Protein AF-A0A5P6P8U8-F1 (afdb_monomer_lite)

pLDDT: mean 77.73, std 27.36, range [25.7, 98.94]

Secondary structure (DSSP, 8-state):
-PPPPPPPPPPPPPPPPPP-------PPPP---------------------------------------------------PPEEEEE---BT-HHHHHHTT-S-SSHHHHHHHHHHHHHHH--TTSEEEEES--BSS--HHHHHHHHHTS-SEEEEE--SS--HHHHTS--SEEESEEEEEETTEEEEEESS--SS-TTGGGT-EEEE-SSTT-S--BTTEEE-SHHHH-SS-B-HHHHHHHHTTSPPPPPTT-S--TTT-TT---

Sequence (267 aa):
MSAPGCAETPSGGPRDEPACEFRDRAGPRRRPSEGRQGPGLQARGPDLRARRRGHRHDRQPGRRRRRELDVVRAKRTIAVKHATWLFADPHFGHESIIRMCGRPFANVAEMNQTMADAWRKVVKPGDDIIVVGDFAHRMPVDQLRKLFDSLPGNKHIVLGNHDGEETRELPWASQRDIAFVSIDGTRCVLCHYALRTWPCIRKGALMLYGHSHGRLPGNSQSMDIGVDVFGWAPLRLNQIKAHLATLPPLVDPEAGDDFENNESVKP

Organism: NCBI:txid244734

InterPro domains:
  IPR004843 Calcineurin-like, phosphoesterase domain [PF00149] (85-192)
  IPR029052 Metallo-dependent phosphatase-like [G3DSA:3.60.21.10] (82-246)
  IPR029052 Metallo-dependent phosphatase-like [SSF56300] (86-217)

Radius of gyration: 32.53 Å; chains: 1; bounding box: 122×93×67 Å

Foldseek 3Di:
DDDDDDDDDDDDDDDDDDDDDPDDDDDDDDDDDDDDDDDDDDDDDDDDDDDDDYDDDDDDDDDDDDPPPPPVVPDPPPPPPAAEWEEEQLAQPPQCCCVVLVPPDPGNVRSLVVLQVLQQVPAAQRHAYEYQENPHAPDPLVVVQVSLVSGHHQYEYQYDPRCDPSNVPHPHPYYHQWDWDQHPNATEIGHQDWDPDDPCPVVLYAYEHAPCLQVDADALRYDYRHCSVVHSHIDGVVVVNVVSVVGHHDDNSPPPDDPVPPPVDDD

Structure (mmCIF, N/CA/C/O backbone):
data_AF-A0A5P6P8U8-F1
#
_entry.id   AF-A0A5P6P8U8-F1
#
loop_
_atom_site.group_PDB
_atom_site.id
_atom_site.type_symbol
_atom_site.label_atom_id
_atom_site.label_alt_id
_atom_site.label_comp_id
_atom_site.label_asym_id
_atom_site.label_entity_id
_atom_site.label_seq_id
_atom_site.pdbx_PDB_ins_code
_atom_site.Cartn_x
_atom_site.Cartn_y
_atom_site.Cartn_z
_atom_site.occupancy
_atom_site.B_iso_or_equiv
_atom_site.auth_seq_id
_atom_site.auth_comp_id
_atom_site.auth_asym_id
_atom_site.auth_atom_id
_atom_site.pdbx_PDB_model_num
ATOM 1 N N . MET A 1 1 ? 54.556 -32.968 27.958 1.00 43.66 1 MET A N 1
ATOM 2 C CA . MET A 1 1 ? 53.423 -32.822 27.018 1.00 43.66 1 MET A CA 1
ATOM 3 C C . MET A 1 1 ? 52.811 -31.461 27.280 1.00 43.66 1 MET A C 1
ATOM 5 O O . MET A 1 1 ? 52.555 -31.168 28.440 1.00 43.66 1 MET A O 1
ATOM 9 N N . SER A 1 2 ? 52.683 -30.617 26.259 1.00 41.22 2 SER A N 1
ATOM 10 C CA . SER A 1 2 ? 52.323 -29.202 26.430 1.00 41.22 2 SER A CA 1
ATOM 11 C C . SER A 1 2 ? 50.835 -28.979 26.174 1.00 41.22 2 SER A C 1
ATOM 13 O O . SER A 1 2 ? 50.302 -29.513 25.204 1.00 41.22 2 SER A O 1
ATOM 15 N N . ALA A 1 3 ? 50.181 -28.172 27.009 1.00 41.47 3 ALA A N 1
ATOM 16 C CA . ALA A 1 3 ? 48.845 -27.662 26.715 1.00 41.47 3 ALA A CA 1
ATOM 17 C C . ALA A 1 3 ? 48.938 -26.484 25.719 1.00 41.47 3 ALA A C 1
ATOM 19 O O . ALA A 1 3 ? 49.861 -25.673 25.845 1.00 41.47 3 ALA A O 1
ATOM 20 N N . PRO A 1 4 ? 48.022 -26.363 24.742 1.00 49.94 4 PRO A N 1
ATOM 21 C CA . PRO A 1 4 ? 47.932 -25.180 23.894 1.00 49.94 4 PRO A CA 1
ATOM 22 C C . PRO A 1 4 ? 47.303 -24.015 24.673 1.00 49.94 4 PRO A C 1
ATOM 24 O O . PRO A 1 4 ? 46.321 -24.201 25.391 1.00 49.94 4 PRO A O 1
ATOM 27 N N . GLY A 1 5 ? 47.862 -22.813 24.532 1.00 35.50 5 GLY A N 1
ATOM 28 C CA . GLY A 1 5 ? 47.288 -21.601 25.118 1.00 35.50 5 GLY A CA 1
ATOM 29 C C . GLY A 1 5 ? 46.101 -21.074 24.309 1.00 35.50 5 GLY A C 1
ATOM 30 O O . GLY A 1 5 ? 46.096 -21.161 23.080 1.00 35.50 5 GLY A O 1
ATOM 31 N N . CYS A 1 6 ? 45.117 -20.485 24.988 1.00 34.88 6 CYS A N 1
ATOM 32 C CA . CYS A 1 6 ? 44.093 -19.675 24.332 1.00 34.88 6 CYS A CA 1
ATOM 33 C C . CYS A 1 6 ? 44.720 -18.360 23.848 1.00 34.88 6 CYS A C 1
ATOM 35 O O . CYS A 1 6 ? 45.356 -17.661 24.634 1.00 34.88 6 CYS A O 1
ATOM 37 N N . ALA A 1 7 ? 44.533 -18.020 22.573 1.00 38.12 7 ALA A N 1
ATOM 38 C CA . ALA A 1 7 ? 44.936 -16.727 22.029 1.00 38.12 7 ALA A CA 1
ATOM 39 C C . ALA A 1 7 ? 43.787 -15.720 22.168 1.00 38.12 7 ALA A C 1
ATOM 41 O O . ALA A 1 7 ? 42.673 -15.981 21.713 1.00 38.12 7 ALA A O 1
ATOM 42 N N . GLU A 1 8 ? 44.061 -14.572 22.782 1.00 37.25 8 GLU A N 1
ATOM 43 C CA . GLU A 1 8 ? 43.113 -13.460 22.873 1.00 37.25 8 GLU A CA 1
ATOM 44 C C . GLU A 1 8 ? 42.995 -12.746 21.518 1.00 37.25 8 GLU A C 1
ATOM 46 O O . GLU A 1 8 ? 44.000 -12.458 20.864 1.00 37.25 8 GLU A O 1
ATOM 51 N N . THR A 1 9 ? 41.769 -12.429 21.095 1.00 40.91 9 THR A N 1
ATOM 52 C CA . THR A 1 9 ? 41.509 -11.560 19.938 1.00 40.91 9 THR A CA 1
ATOM 53 C C . THR A 1 9 ? 41.106 -10.161 20.421 1.00 40.91 9 THR A C 1
ATOM 55 O O . THR A 1 9 ? 40.291 -10.044 21.337 1.00 40.91 9 THR A O 1
ATOM 58 N N . PRO A 1 10 ? 41.675 -9.079 19.854 1.00 38.91 10 PRO A N 1
ATOM 59 C CA . PRO A 1 10 ? 41.505 -7.736 20.400 1.00 38.91 10 PRO A CA 1
ATOM 60 C C . PRO A 1 10 ? 40.102 -7.165 20.164 1.00 38.91 10 PRO A C 1
ATOM 62 O O . PRO A 1 10 ? 39.445 -7.443 19.159 1.00 38.91 10 PRO A O 1
ATOM 65 N N . SER A 1 11 ? 39.672 -6.301 21.082 1.00 38.34 11 SER A N 1
ATOM 66 C CA . SER A 1 11 ? 38.394 -5.596 21.033 1.00 38.34 11 SER A CA 1
ATOM 67 C C . SER A 1 11 ? 38.329 -4.591 19.877 1.00 38.34 11 SER A C 1
ATOM 69 O O . SER A 1 11 ? 39.041 -3.588 19.844 1.00 38.34 11 SER A O 1
ATOM 71 N N . GLY A 1 12 ? 37.412 -4.826 18.936 1.00 32.62 12 GLY A N 1
ATOM 72 C CA . GLY A 1 12 ? 37.009 -3.816 17.961 1.00 32.62 12 GLY A CA 1
ATOM 73 C C . GLY A 1 12 ? 36.101 -2.775 18.616 1.00 32.62 12 GLY A C 1
ATOM 74 O O . GLY A 1 12 ? 35.011 -3.116 19.069 1.00 32.62 12 GLY A O 1
ATOM 75 N N . GLY A 1 13 ? 36.543 -1.516 18.666 1.00 36.72 13 GLY A N 1
ATOM 76 C CA . GLY A 1 13 ? 35.699 -0.399 19.101 1.00 36.72 13 GLY A CA 1
ATOM 77 C C . GLY A 1 13 ? 34.526 -0.135 18.141 1.00 36.72 13 GLY A C 1
ATOM 78 O O . GLY A 1 13 ? 34.572 -0.571 16.983 1.00 36.72 13 GLY A O 1
ATOM 79 N N . PRO A 1 14 ? 33.476 0.577 18.594 1.00 37.31 14 PRO A N 1
ATOM 80 C CA . PRO A 1 14 ? 32.372 0.976 17.726 1.00 37.31 14 PRO A CA 1
ATOM 81 C C . PRO A 1 14 ? 32.879 1.867 16.585 1.00 37.31 14 PRO A C 1
ATOM 83 O O . PRO A 1 14 ? 33.836 2.623 16.748 1.00 37.31 14 PRO A O 1
ATOM 86 N N . ARG A 1 15 ? 32.230 1.771 15.422 1.00 38.03 15 ARG A N 1
ATOM 87 C CA . ARG A 1 15 ? 32.454 2.676 14.290 1.00 38.03 15 ARG A CA 1
ATOM 88 C C . ARG A 1 15 ? 31.353 3.723 14.291 1.00 38.03 15 ARG A C 1
ATOM 90 O O . ARG A 1 15 ? 30.185 3.354 14.372 1.00 38.03 15 ARG A O 1
ATOM 97 N N . ASP A 1 16 ? 31.725 4.990 14.174 1.00 35.50 16 ASP A N 1
ATOM 98 C CA . ASP A 1 16 ? 30.764 6.085 14.079 1.00 35.50 16 ASP A CA 1
ATOM 99 C C . ASP A 1 16 ? 30.000 6.019 12.747 1.00 35.50 16 ASP A C 1
ATOM 101 O O . ASP A 1 16 ? 30.591 6.145 11.671 1.00 35.50 16 ASP A O 1
ATOM 105 N N . GLU A 1 17 ? 28.678 5.847 12.810 1.00 37.31 17 GLU A N 1
ATOM 106 C CA . GLU A 1 17 ? 27.793 6.128 11.677 1.00 37.31 17 GLU A CA 1
ATOM 107 C C . GLU A 1 17 ? 27.352 7.603 11.719 1.00 37.31 17 GLU A C 1
ATOM 109 O O . GLU A 1 17 ? 27.004 8.112 12.789 1.00 37.31 17 GLU A O 1
ATOM 114 N N . PRO A 1 18 ? 27.345 8.324 10.581 1.00 36.06 18 PRO A N 1
ATOM 115 C CA . PRO A 1 18 ? 26.919 9.718 10.549 1.00 36.06 18 PRO A CA 1
ATOM 116 C C . PRO A 1 18 ? 25.405 9.830 10.781 1.00 36.06 18 PRO A C 1
ATOM 118 O O . PRO A 1 18 ? 24.601 9.307 10.009 1.00 36.06 18 PRO A O 1
ATOM 121 N N . ALA A 1 19 ? 25.015 10.543 11.838 1.00 32.16 19 ALA A N 1
ATOM 122 C CA . ALA A 1 19 ? 23.615 10.723 12.211 1.00 32.16 19 ALA A CA 1
ATOM 123 C C . ALA A 1 19 ? 22.795 11.441 11.119 1.00 32.16 19 ALA A C 1
ATOM 125 O O . ALA A 1 19 ? 23.235 12.423 10.519 1.00 32.16 19 ALA A O 1
ATOM 126 N N . CYS A 1 20 ? 21.562 10.979 10.903 1.00 27.09 20 CYS A N 1
ATOM 127 C CA . CYS A 1 20 ? 20.633 11.580 9.948 1.00 27.09 20 CYS A CA 1
ATOM 128 C C . CYS A 1 20 ? 20.028 12.879 10.519 1.00 27.09 20 CYS A C 1
ATOM 130 O O . CYS A 1 20 ? 19.086 12.840 11.313 1.00 27.09 20 CYS A O 1
ATOM 132 N N . GLU A 1 21 ? 20.568 14.040 10.133 1.00 28.22 21 GLU A N 1
ATOM 133 C CA . GLU A 1 21 ? 20.031 15.345 10.544 1.00 28.22 21 GLU A CA 1
ATOM 134 C C . GLU A 1 21 ? 18.651 15.630 9.918 1.00 28.22 21 GLU A C 1
ATOM 136 O O . GLU A 1 21 ? 18.541 16.138 8.798 1.00 28.22 21 GLU A O 1
ATOM 141 N N . PHE A 1 22 ? 17.580 15.406 10.683 1.00 25.70 22 PHE A N 1
ATOM 142 C CA . PHE A 1 22 ? 16.257 15.953 10.371 1.00 25.70 22 PHE A CA 1
ATOM 143 C C . PHE A 1 22 ? 16.271 17.488 10.498 1.00 25.70 22 PHE A C 1
ATOM 145 O O . PHE A 1 22 ? 16.204 18.044 11.594 1.00 25.70 22 PHE A O 1
ATOM 152 N N . ARG A 1 23 ? 16.367 18.193 9.364 1.00 33.81 23 ARG A N 1
ATOM 153 C CA . ARG A 1 23 ? 16.359 19.666 9.310 1.00 33.81 23 ARG A CA 1
ATOM 154 C C . ARG A 1 23 ? 14.963 20.222 9.040 1.00 33.81 23 ARG A C 1
ATOM 156 O O . ARG A 1 23 ? 14.589 20.444 7.888 1.00 33.81 23 ARG A O 1
ATOM 163 N N . ASP A 1 24 ? 14.234 20.532 10.108 1.00 30.52 24 ASP A N 1
ATOM 164 C CA . ASP A 1 24 ? 12.972 21.272 10.032 1.00 30.52 24 ASP A CA 1
ATOM 165 C C . ASP A 1 24 ? 13.143 22.628 9.321 1.00 30.52 24 ASP A C 1
ATOM 167 O O . ASP A 1 24 ? 13.854 23.524 9.784 1.00 30.52 24 ASP A O 1
ATOM 171 N N . ARG A 1 25 ? 12.434 22.815 8.201 1.00 38.00 25 ARG A N 1
ATOM 172 C CA . ARG A 1 25 ? 12.289 24.112 7.518 1.00 38.00 25 ARG A CA 1
ATOM 173 C C . ARG A 1 25 ? 10.831 24.556 7.516 1.00 38.00 25 ARG A C 1
ATOM 175 O O . ARG A 1 25 ? 10.079 24.297 6.579 1.00 38.00 25 ARG A O 1
ATOM 182 N N . ALA A 1 26 ? 10.444 25.279 8.563 1.00 33.69 26 ALA A N 1
ATOM 183 C CA . ALA A 1 26 ? 9.118 25.876 8.673 1.00 33.69 26 ALA A CA 1
ATOM 184 C C . ALA A 1 26 ? 8.880 26.953 7.591 1.00 33.69 26 ALA A C 1
ATOM 186 O O . ALA A 1 26 ? 9.521 28.005 7.586 1.00 33.69 26 ALA A O 1
ATOM 187 N N . GLY A 1 27 ? 7.922 26.708 6.692 1.00 33.62 27 GLY A N 1
ATOM 188 C CA . GLY A 1 27 ? 7.461 27.692 5.707 1.00 33.62 27 GLY A CA 1
ATOM 189 C C . GLY A 1 27 ? 6.655 28.848 6.335 1.00 33.62 27 GLY A C 1
ATOM 190 O O . GLY A 1 27 ? 6.025 28.673 7.384 1.00 33.62 27 GLY A O 1
ATOM 191 N N . PRO A 1 28 ? 6.638 30.046 5.716 1.00 37.44 28 PRO A N 1
ATOM 192 C CA . PRO A 1 28 ? 6.057 31.244 6.323 1.00 37.44 28 PRO A CA 1
ATOM 193 C C . PRO A 1 28 ? 4.520 31.229 6.363 1.00 37.44 28 PRO A C 1
ATOM 195 O O . PRO A 1 28 ? 3.840 30.994 5.362 1.00 37.44 28 PRO A O 1
ATOM 198 N N . ARG A 1 29 ? 3.956 31.569 7.528 1.00 34.97 29 ARG A N 1
ATOM 199 C CA . ARG A 1 29 ? 2.504 31.701 7.746 1.00 34.97 29 ARG A CA 1
ATOM 200 C C . ARG A 1 29 ? 1.967 32.980 7.088 1.00 34.97 29 ARG A C 1
ATOM 202 O O . ARG A 1 29 ? 2.449 34.068 7.392 1.00 34.97 29 ARG A O 1
ATOM 209 N N . ARG A 1 30 ? 0.907 32.884 6.275 1.00 35.47 30 ARG A N 1
ATOM 210 C CA . ARG A 1 30 ? 0.126 34.060 5.836 1.00 35.47 30 ARG A CA 1
ATOM 211 C C . ARG A 1 30 ? -0.919 34.441 6.896 1.00 35.47 30 ARG A C 1
ATOM 213 O O . ARG A 1 30 ? -1.572 33.561 7.451 1.00 35.47 30 ARG A O 1
ATOM 220 N N . ARG A 1 31 ? -1.110 35.744 7.141 1.00 36.31 31 ARG A N 1
ATOM 221 C CA . ARG A 1 31 ? -2.246 36.314 7.897 1.00 36.31 31 ARG A CA 1
ATOM 222 C C . ARG A 1 31 ? -3.142 37.147 6.960 1.00 36.31 31 ARG A C 1
ATOM 224 O O . ARG A 1 31 ? -2.593 37.798 6.073 1.00 36.31 31 ARG A O 1
ATOM 231 N N . PRO A 1 32 ? -4.472 37.177 7.160 1.00 44.22 32 PRO A N 1
ATOM 232 C CA . PRO A 1 32 ? -5.384 38.119 6.504 1.00 44.22 32 PRO A CA 1
ATOM 233 C C . PRO A 1 32 ? -5.835 39.260 7.443 1.00 44.22 32 PRO A C 1
ATOM 235 O O . PRO A 1 32 ? -5.970 39.007 8.637 1.00 44.22 32 PRO A O 1
ATOM 238 N N . SER A 1 33 ? -6.143 40.453 6.901 1.00 34.56 33 SER A N 1
ATOM 239 C CA . SER A 1 33 ? -7.274 41.325 7.324 1.00 34.56 33 SER A CA 1
ATOM 240 C C . SER A 1 33 ? -7.274 42.719 6.652 1.00 34.56 33 SER A C 1
ATOM 242 O O . SER A 1 33 ? -6.322 43.465 6.833 1.00 34.56 33 SER A O 1
ATOM 244 N N . GLU A 1 34 ? -8.390 43.055 5.985 1.00 34.00 34 GLU A N 1
ATOM 245 C CA . GLU A 1 34 ? -9.125 44.352 5.990 1.00 34.00 34 GLU A CA 1
ATOM 246 C C . GLU A 1 34 ? -8.457 45.711 5.623 1.00 34.00 34 GLU A C 1
ATOM 248 O O . GLU A 1 34 ? -7.312 45.994 5.950 1.00 34.00 34 GLU A O 1
ATOM 253 N N . GLY A 1 35 ? -9.233 46.624 4.999 1.00 31.56 35 GLY A N 1
ATOM 254 C CA . GLY A 1 35 ? -8.786 48.006 4.707 1.00 31.56 35 GLY A CA 1
ATOM 255 C C . GLY A 1 35 ? -9.706 48.870 3.813 1.00 31.56 35 GLY A C 1
ATOM 256 O O . GLY A 1 35 ? -9.431 49.050 2.636 1.00 31.56 35 GLY A O 1
ATOM 257 N N . ARG A 1 36 ? -10.789 49.420 4.385 1.00 34.72 36 ARG A N 1
ATOM 258 C CA . ARG A 1 36 ? -11.796 50.367 3.816 1.00 34.72 36 ARG A CA 1
ATOM 259 C C . ARG A 1 36 ? -11.363 51.334 2.679 1.00 34.72 36 ARG A C 1
ATOM 261 O O . ARG A 1 36 ? -10.363 52.032 2.840 1.00 34.72 36 ARG A O 1
ATOM 268 N N . GLN A 1 37 ? -12.289 51.618 1.740 1.00 33.69 37 GLN A N 1
ATOM 269 C CA . GLN A 1 37 ? -12.931 52.955 1.572 1.00 33.69 37 GLN A CA 1
ATOM 270 C C . GLN A 1 37 ? -14.061 53.008 0.510 1.00 33.69 37 GLN A C 1
ATOM 272 O O . GLN A 1 37 ? -14.182 52.127 -0.333 1.00 33.69 37 GLN A O 1
ATOM 277 N N . GLY A 1 38 ? -14.891 54.058 0.585 1.00 29.48 38 GLY A N 1
ATOM 278 C CA . GLY A 1 38 ? -15.866 54.529 -0.424 1.00 29.48 38 GLY A CA 1
ATOM 279 C C . GLY A 1 38 ? -15.795 56.073 -0.499 1.00 29.48 38 GLY A C 1
ATOM 280 O O . GLY A 1 38 ? -14.783 56.597 -0.029 1.00 29.48 38 GLY A O 1
ATOM 281 N N . PRO A 1 39 ? -16.815 56.837 -0.968 1.00 49.88 39 PRO A N 1
ATOM 282 C CA . PRO A 1 39 ? -18.176 56.450 -1.376 1.00 49.88 39 PRO A CA 1
ATOM 283 C C . PRO A 1 39 ? -18.599 56.982 -2.778 1.00 49.88 39 PRO A C 1
ATOM 285 O O . PRO A 1 39 ? -17.818 57.611 -3.484 1.00 49.88 39 PRO A O 1
ATOM 288 N N . GLY A 1 40 ? -19.873 56.795 -3.154 1.00 33.22 40 GLY A N 1
ATOM 289 C CA . GLY A 1 40 ? -20.528 57.443 -4.305 1.00 33.22 40 GLY A CA 1
ATOM 290 C C . GLY A 1 40 ? -22.008 57.741 -4.008 1.00 33.22 40 GLY A C 1
ATOM 291 O O . GLY A 1 40 ? -22.629 57.012 -3.239 1.00 33.22 40 GLY A O 1
ATOM 292 N N . LEU A 1 41 ? -22.557 58.837 -4.548 1.00 34.22 41 LEU A N 1
ATOM 293 C CA . LEU A 1 41 ? -23.880 59.377 -4.178 1.00 34.22 41 LEU A CA 1
ATOM 294 C C . LEU A 1 41 ? -25.010 59.030 -5.176 1.00 34.22 41 LEU A C 1
ATOM 296 O O . LEU A 1 41 ? -24.748 58.687 -6.323 1.00 34.22 41 LEU A O 1
ATOM 300 N N . GLN A 1 42 ? -26.241 59.351 -4.738 1.00 36.94 42 GLN A N 1
ATOM 301 C CA . GLN A 1 42 ? -27.478 59.636 -5.499 1.00 36.94 42 GLN A CA 1
ATOM 302 C C . GLN A 1 42 ? -28.480 58.476 -5.712 1.00 36.94 42 GLN A C 1
ATOM 304 O O . GLN A 1 42 ? -28.071 57.346 -5.931 1.00 36.94 42 GLN A O 1
ATOM 309 N N . ALA A 1 43 ? -29.810 58.693 -5.730 1.00 34.84 43 ALA A N 1
ATOM 310 C CA . ALA A 1 43 ? -30.657 59.729 -5.093 1.00 34.84 43 ALA A CA 1
ATOM 311 C C . ALA A 1 43 ? -32.170 59.373 -5.224 1.00 34.84 43 ALA A C 1
ATOM 313 O O . ALA A 1 43 ? -32.534 58.630 -6.125 1.00 34.84 43 ALA A O 1
ATOM 314 N N . ARG A 1 44 ? -33.031 60.052 -4.433 1.00 37.56 44 ARG A N 1
ATOM 315 C CA . ARG A 1 44 ? -34.503 60.262 -4.606 1.00 37.56 44 ARG A CA 1
ATOM 316 C C . ARG A 1 44 ? -35.471 59.058 -4.500 1.00 37.56 44 ARG A C 1
ATOM 318 O O . ARG A 1 44 ? -35.267 58.024 -5.113 1.00 37.56 44 ARG A O 1
ATOM 325 N N . GLY A 1 45 ? -36.643 59.323 -3.899 1.00 32.09 45 GLY A N 1
ATOM 326 C CA . GLY A 1 45 ? -37.931 58.759 -4.357 1.00 32.09 45 GLY A CA 1
ATOM 327 C C . GLY A 1 45 ? -38.771 57.976 -3.325 1.00 32.09 45 GLY A C 1
ATOM 328 O O . GLY A 1 45 ? -38.372 56.873 -2.965 1.00 32.09 45 GLY A O 1
ATOM 329 N N . PRO A 1 46 ? -39.936 58.493 -2.874 1.00 51.66 46 PRO A N 1
ATOM 330 C CA . PRO A 1 46 ? -40.963 57.744 -2.122 1.00 51.66 46 PRO A CA 1
ATOM 331 C C . PRO A 1 46 ? -41.928 57.006 -3.098 1.00 51.66 46 PRO A C 1
ATOM 333 O O . PRO A 1 46 ? -41.836 57.207 -4.305 1.00 51.66 46 PRO A O 1
ATOM 336 N N . ASP A 1 47 ? -42.863 56.129 -2.703 1.00 39.16 47 ASP A N 1
ATOM 337 C CA . ASP A 1 47 ? -43.924 56.379 -1.711 1.00 39.16 47 ASP A CA 1
ATOM 338 C C . ASP A 1 47 ? -44.639 55.097 -1.188 1.00 39.16 47 ASP A C 1
ATOM 340 O O . ASP A 1 47 ? -44.125 53.981 -1.257 1.00 39.16 47 ASP A O 1
ATOM 344 N N . LEU A 1 48 ? -45.802 55.284 -0.560 1.00 35.66 48 LEU A N 1
ATOM 345 C CA . LEU A 1 48 ? -46.417 54.452 0.468 1.00 35.66 48 LEU A CA 1
ATOM 346 C C . LEU A 1 48 ? -47.667 53.667 0.020 1.00 35.66 48 LEU A C 1
ATOM 348 O O . LEU A 1 48 ? -48.530 54.198 -0.669 1.00 35.66 48 LEU A O 1
ATOM 352 N N . ARG A 1 49 ? -47.882 52.515 0.690 1.00 35.97 49 ARG A N 1
ATOM 353 C CA . ARG A 1 49 ? -49.199 51.880 0.989 1.00 35.97 49 ARG A CA 1
ATOM 354 C C . ARG A 1 49 ? -49.996 51.329 -0.221 1.00 35.97 49 ARG A C 1
ATOM 356 O O . ARG A 1 49 ? -49.704 51.623 -1.363 1.00 35.97 49 ARG A O 1
ATOM 3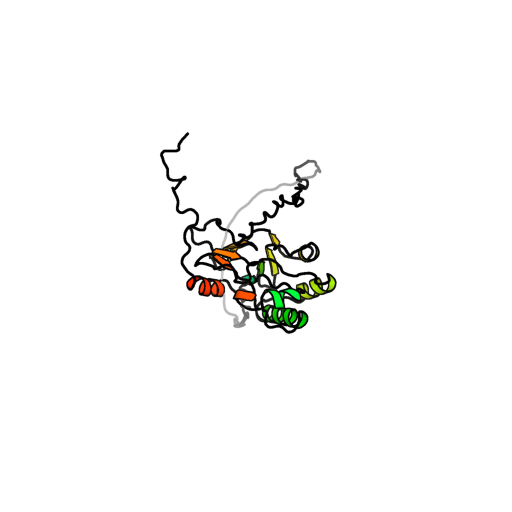63 N N . ALA A 1 50 ? -51.070 50.544 -0.050 1.00 37.25 50 ALA A N 1
ATOM 364 C CA . ALA A 1 50 ? -51.377 49.439 0.885 1.00 37.25 50 ALA A CA 1
ATOM 365 C C . ALA A 1 50 ? -52.718 48.770 0.463 1.00 37.25 50 ALA A C 1
ATOM 367 O O . ALA A 1 50 ? -53.469 49.367 -0.298 1.00 37.25 50 ALA A O 1
ATOM 368 N N . ARG A 1 51 ? -53.094 47.644 1.112 1.00 40.00 51 ARG A N 1
ATOM 369 C CA . ARG A 1 51 ? -54.474 47.062 1.170 1.00 40.00 51 ARG A CA 1
ATOM 370 C C . ARG A 1 51 ? -55.004 46.447 -0.150 1.00 40.00 51 ARG A C 1
ATOM 372 O O . ARG A 1 51 ? -54.444 46.675 -1.205 1.00 40.00 51 ARG A O 1
ATOM 379 N N . ARG A 1 52 ? -56.104 45.669 -0.163 1.00 39.16 52 ARG A N 1
ATOM 380 C CA . ARG A 1 52 ? -56.469 44.456 0.631 1.00 39.16 52 ARG A CA 1
ATOM 381 C C . ARG A 1 52 ? -57.676 43.745 -0.041 1.00 39.16 52 ARG A C 1
ATOM 383 O O . ARG A 1 52 ? -58.688 44.391 -0.244 1.00 39.16 52 ARG A O 1
ATOM 390 N N . ARG A 1 53 ? -57.607 42.409 -0.183 1.00 38.88 53 ARG A N 1
ATOM 391 C CA . ARG A 1 53 ? -58.719 41.411 -0.199 1.00 38.88 53 ARG A CA 1
ATOM 392 C C . ARG A 1 53 ? -59.915 41.542 -1.187 1.00 38.88 53 ARG A C 1
ATOM 394 O O . ARG A 1 53 ? -60.820 42.328 -0.950 1.00 38.88 53 ARG A O 1
ATOM 401 N N . GLY A 1 54 ? -60.075 40.502 -2.023 1.00 32.12 54 GLY A N 1
ATOM 402 C CA . GLY A 1 54 ? -61.366 39.810 -2.259 1.00 32.12 54 GLY A CA 1
ATOM 403 C C . GLY A 1 54 ? -62.216 40.218 -3.482 1.00 32.12 54 GLY A C 1
ATOM 404 O O . GLY A 1 54 ? -61.977 41.268 -4.054 1.00 32.12 54 GLY A O 1
ATOM 405 N N . HIS A 1 55 ? -63.231 39.442 -3.915 1.00 33.62 55 HIS A N 1
ATOM 406 C CA . HIS A 1 55 ? -63.555 38.015 -3.664 1.00 33.62 55 HIS A CA 1
ATOM 407 C C . HIS A 1 55 ? -64.699 37.528 -4.608 1.00 33.62 55 HIS A C 1
ATOM 409 O O . HIS A 1 55 ? -65.710 38.217 -4.690 1.00 33.62 55 HIS A O 1
ATOM 415 N N . ARG A 1 56 ? -64.605 36.307 -5.189 1.00 39.12 56 ARG A N 1
ATOM 416 C CA . ARG A 1 56 ? -65.642 35.614 -6.027 1.00 39.12 56 ARG A CA 1
ATOM 417 C C . ARG A 1 56 ? -65.939 36.320 -7.377 1.00 39.12 56 ARG A C 1
ATOM 419 O O . ARG A 1 56 ? -65.479 37.436 -7.559 1.00 39.12 56 ARG A O 1
ATOM 426 N N . HIS A 1 57 ? -66.604 35.771 -8.405 1.00 35.34 57 HIS A N 1
ATOM 427 C CA . HIS A 1 57 ? -67.299 34.496 -8.749 1.00 35.34 57 HIS A CA 1
ATOM 428 C C . HIS A 1 57 ? -67.071 34.295 -10.300 1.00 35.34 57 HIS A C 1
ATOM 430 O O . HIS A 1 57 ? -66.439 35.162 -10.894 1.00 35.34 57 HIS A O 1
ATOM 436 N N . ASP A 1 58 ? -67.466 33.279 -11.091 1.00 37.12 58 ASP A N 1
ATOM 437 C CA . ASP A 1 58 ? -68.283 32.054 -10.973 1.00 37.12 58 ASP A CA 1
ATOM 438 C C . ASP A 1 58 ? -67.953 31.047 -12.137 1.00 37.12 58 ASP A C 1
ATOM 440 O O . ASP A 1 58 ? -67.283 31.431 -13.090 1.00 37.12 58 ASP A O 1
ATOM 444 N N . ARG A 1 59 ? -68.508 29.815 -12.107 1.00 37.25 59 ARG A N 1
ATOM 445 C CA . ARG A 1 59 ? -68.706 28.814 -13.215 1.00 37.25 59 ARG A CA 1
ATOM 446 C C . ARG A 1 59 ? -67.510 28.116 -13.910 1.00 37.25 59 ARG A C 1
ATOM 448 O O . ARG A 1 59 ? -66.603 28.726 -14.460 1.00 37.25 59 ARG A O 1
ATOM 455 N N . GLN A 1 60 ? -67.638 26.787 -14.044 1.00 37.81 60 GLN A N 1
ATOM 456 C CA . GLN A 1 60 ? -67.109 25.977 -15.164 1.00 37.81 60 GLN A CA 1
ATOM 457 C C . GLN A 1 60 ? -68.303 25.480 -16.020 1.00 37.81 60 GLN A C 1
ATOM 459 O O . GLN A 1 60 ? -69.432 25.530 -15.526 1.00 37.81 60 GLN A O 1
ATOM 464 N N . PRO A 1 61 ? -68.101 24.984 -17.264 1.00 44.91 61 PRO A N 1
ATOM 465 C CA . PRO A 1 61 ? -67.793 23.553 -17.419 1.00 44.91 61 PRO A CA 1
ATOM 466 C C . PRO A 1 61 ? -66.831 23.170 -18.573 1.00 44.91 61 PRO A C 1
ATOM 468 O O . PRO A 1 61 ? -66.892 23.690 -19.680 1.00 44.91 61 PRO A O 1
ATOM 471 N N . GLY A 1 62 ? -66.023 22.132 -18.324 1.00 37.75 62 GLY A N 1
ATOM 472 C CA . GLY A 1 62 ? -65.722 21.057 -19.285 1.00 37.75 62 GLY A CA 1
ATOM 473 C C . GLY A 1 62 ? -64.987 21.359 -20.604 1.00 37.75 62 GLY A C 1
ATOM 474 O O . GLY A 1 62 ? -65.614 21.518 -21.648 1.00 37.75 62 GLY A O 1
ATOM 475 N N . ARG A 1 63 ? -63.659 21.149 -20.628 1.00 42.47 63 ARG A N 1
ATOM 476 C CA . ARG A 1 63 ? -62.960 20.619 -21.820 1.00 42.47 63 ARG A CA 1
ATOM 477 C C . ARG A 1 63 ? -61.931 19.542 -21.453 1.00 42.47 63 ARG A C 1
ATOM 479 O O . ARG A 1 63 ? -61.302 19.580 -20.401 1.00 42.47 63 ARG A O 1
ATOM 486 N N . ARG A 1 64 ? -61.836 18.540 -22.333 1.00 43.31 64 ARG A N 1
ATOM 487 C CA . ARG A 1 64 ? -61.154 17.243 -22.162 1.00 43.31 64 ARG A CA 1
ATOM 488 C C . ARG A 1 64 ? -59.693 17.385 -21.699 1.00 43.31 64 ARG A C 1
ATOM 490 O O . ARG A 1 64 ? -58.861 17.856 -22.469 1.00 43.31 64 ARG A O 1
ATOM 497 N N . ARG A 1 65 ? -59.347 16.867 -20.513 1.00 39.66 65 ARG A N 1
ATOM 498 C CA . ARG A 1 65 ? -57.942 16.570 -20.173 1.00 39.66 65 ARG A CA 1
ATOM 499 C C . ARG A 1 65 ? -57.501 15.314 -20.928 1.00 39.66 65 ARG A C 1
ATOM 501 O O . ARG A 1 65 ? -57.987 14.225 -20.626 1.00 39.66 65 ARG A O 1
ATOM 508 N N . ARG A 1 66 ? -56.561 15.443 -21.870 1.00 45.28 66 ARG A N 1
ATOM 509 C CA . ARG A 1 66 ? -55.722 14.299 -22.263 1.00 45.28 66 ARG A CA 1
ATOM 510 C C . ARG A 1 66 ? -54.877 13.900 -21.048 1.00 45.28 66 ARG A C 1
ATOM 512 O O . ARG A 1 66 ? -54.365 14.773 -20.353 1.00 45.28 66 ARG A O 1
ATOM 519 N N . ARG A 1 67 ? -54.737 12.597 -20.788 1.00 41.56 67 ARG A N 1
ATOM 520 C CA . ARG A 1 67 ? -53.667 12.087 -19.920 1.00 41.56 67 ARG A CA 1
ATOM 521 C C . ARG A 1 67 ? -52.414 11.950 -20.775 1.00 41.56 67 ARG A C 1
ATOM 523 O O . ARG A 1 67 ? -52.219 10.921 -21.413 1.00 41.56 67 ARG A O 1
ATOM 530 N N . GLU A 1 68 ? -51.612 13.003 -20.811 1.00 40.62 68 GLU A N 1
ATOM 531 C CA . GLU A 1 68 ? -50.222 12.903 -21.246 1.00 40.62 68 GLU A CA 1
ATOM 532 C C . GLU A 1 68 ? -49.479 12.133 -20.144 1.00 40.62 68 GLU A C 1
ATOM 534 O O . GLU A 1 68 ? -49.471 12.550 -18.984 1.00 40.62 68 GLU A O 1
ATOM 539 N N . LEU A 1 69 ? -48.985 10.936 -20.461 1.00 40.75 69 LEU A N 1
ATOM 540 C CA . LEU A 1 69 ? -48.242 10.112 -19.511 1.00 40.75 69 LEU A CA 1
ATOM 541 C C . LEU A 1 69 ? -46.763 10.467 -19.623 1.00 40.75 69 LEU A C 1
ATOM 543 O O . LEU A 1 69 ? -46.009 9.782 -20.311 1.00 40.75 69 LEU A O 1
ATOM 547 N N . ASP A 1 70 ? -46.363 11.528 -18.924 1.00 39.81 70 ASP A N 1
ATOM 548 C CA . ASP A 1 70 ? -44.957 11.868 -18.713 1.00 39.81 70 ASP A CA 1
ATOM 549 C C . ASP A 1 70 ? -44.273 10.767 -17.892 1.00 39.81 70 ASP A C 1
ATOM 551 O O . ASP A 1 70 ? -44.149 10.832 -16.666 1.00 39.81 70 ASP A O 1
ATOM 555 N N . VAL A 1 71 ? -43.809 9.723 -18.583 1.00 42.78 71 VAL A N 1
ATOM 556 C CA . VAL A 1 71 ? -42.932 8.691 -18.024 1.00 42.78 71 VAL A CA 1
ATOM 557 C C . VAL A 1 71 ? -41.541 9.302 -17.864 1.00 42.78 71 VAL A C 1
ATOM 559 O O . VAL A 1 71 ? -40.603 9.001 -18.605 1.00 42.78 71 VAL A O 1
ATOM 562 N N . VAL A 1 72 ? -41.409 10.192 -16.875 1.00 44.78 72 VAL A N 1
ATOM 563 C CA . VAL A 1 72 ? -40.131 10.754 -16.439 1.00 44.78 72 VAL A CA 1
ATOM 564 C C . VAL A 1 72 ? -39.276 9.594 -15.944 1.00 44.78 72 VAL A C 1
ATOM 566 O O . VAL A 1 72 ? -39.404 9.130 -14.810 1.00 44.78 72 VAL A O 1
ATOM 569 N N . ARG A 1 73 ? -38.418 9.085 -16.834 1.00 49.91 73 ARG A N 1
ATOM 570 C CA . ARG A 1 73 ? -37.520 7.955 -16.589 1.00 49.91 73 ARG A CA 1
ATOM 571 C C . ARG A 1 73 ? -36.482 8.364 -15.549 1.00 49.91 73 ARG A C 1
ATOM 573 O O . ARG A 1 73 ? -35.386 8.803 -15.896 1.00 49.91 73 ARG A O 1
ATOM 580 N N . ALA A 1 74 ? -36.854 8.236 -14.277 1.00 48.34 74 ALA A N 1
ATOM 581 C CA . ALA A 1 74 ? -36.027 8.587 -13.136 1.00 48.34 74 ALA A CA 1
ATOM 582 C C . ALA A 1 74 ? -34.659 7.911 -13.268 1.00 48.34 74 ALA A C 1
ATOM 584 O O . ALA A 1 74 ? -34.533 6.688 -13.149 1.00 48.34 74 ALA A O 1
ATOM 585 N N . LYS A 1 75 ? -33.626 8.716 -13.542 1.00 44.38 75 LYS A N 1
ATOM 586 C CA . LYS A 1 75 ? -32.240 8.257 -13.539 1.00 44.38 75 LYS A CA 1
ATOM 587 C C . LYS A 1 75 ? -31.925 7.835 -12.108 1.00 44.38 75 LYS A C 1
ATOM 589 O O . LYS A 1 75 ? -31.689 8.685 -11.256 1.00 44.38 75 LYS A O 1
ATOM 594 N N . ARG A 1 76 ? -31.953 6.526 -11.834 1.00 52.53 76 ARG A N 1
ATOM 595 C CA . ARG A 1 76 ? -31.427 5.968 -10.586 1.00 52.53 76 ARG A CA 1
ATOM 596 C C . ARG A 1 76 ? -29.939 6.288 -10.540 1.00 52.53 76 ARG A C 1
ATOM 598 O O . ARG A 1 76 ? -29.144 5.590 -11.165 1.00 52.53 76 ARG A O 1
ATOM 605 N N . THR A 1 77 ? -29.577 7.346 -9.823 1.00 49.72 77 THR A N 1
ATOM 606 C CA . THR A 1 77 ? -28.189 7.639 -9.477 1.00 49.72 77 THR A CA 1
ATOM 607 C C . THR A 1 77 ? -27.696 6.487 -8.612 1.00 49.72 77 THR A C 1
ATOM 609 O O . THR A 1 77 ? -28.018 6.409 -7.428 1.00 49.72 77 THR A O 1
ATOM 612 N N . ILE A 1 78 ? -26.978 5.540 -9.216 1.00 60.03 78 ILE A N 1
ATOM 613 C CA . ILE A 1 78 ? -26.301 4.491 -8.460 1.00 60.03 78 ILE A CA 1
ATOM 614 C C . ILE A 1 78 ? -25.223 5.206 -7.655 1.00 60.03 78 ILE A C 1
ATOM 616 O O . ILE A 1 78 ? -24.268 5.725 -8.229 1.00 60.03 78 ILE A O 1
ATOM 620 N N . ALA A 1 79 ? -25.402 5.270 -6.336 1.00 53.97 79 ALA A N 1
ATOM 621 C CA . ALA A 1 79 ? -24.369 5.761 -5.441 1.00 53.97 79 ALA A CA 1
ATOM 622 C C . ALA A 1 79 ? -23.154 4.839 -5.585 1.00 53.97 79 ALA A C 1
ATOM 624 O O . ALA A 1 79 ? -23.192 3.677 -5.168 1.00 53.97 79 ALA A O 1
ATOM 625 N N . VAL A 1 80 ? -22.099 5.339 -6.229 1.00 54.53 80 VAL A N 1
ATOM 626 C CA . VAL A 1 80 ? -20.839 4.612 -6.356 1.00 54.53 80 VAL A CA 1
ATOM 627 C C . VAL A 1 80 ? -20.262 4.497 -4.952 1.00 54.53 80 VAL A C 1
ATOM 629 O O . VAL A 1 80 ? -19.862 5.491 -4.351 1.00 54.53 80 VAL A O 1
ATOM 632 N N . LYS A 1 81 ? -20.254 3.281 -4.398 1.00 59.56 81 LYS A N 1
ATOM 633 C CA . LYS A 1 81 ? -19.470 3.000 -3.197 1.00 59.56 81 LYS A CA 1
ATOM 634 C C . LYS A 1 81 ? -17.998 3.050 -3.588 1.00 59.56 81 LYS A C 1
ATOM 636 O O . LYS A 1 81 ? -17.487 2.071 -4.123 1.00 59.56 81 LYS A O 1
ATOM 641 N N . HIS A 1 82 ? -17.365 4.181 -3.308 1.00 80.12 82 HIS A N 1
ATOM 642 C CA . HIS A 1 82 ? -15.915 4.305 -3.246 1.00 80.12 82 HIS A CA 1
ATOM 643 C C . HIS A 1 82 ? -15.395 3.245 -2.265 1.00 80.12 82 HIS A C 1
ATOM 645 O O . HIS A 1 82 ? -15.823 3.211 -1.107 1.00 80.12 82 HIS A O 1
ATOM 651 N N . ALA A 1 83 ? -14.562 2.319 -2.736 1.00 94.12 83 ALA A N 1
ATOM 652 C CA . ALA A 1 83 ? -13.878 1.370 -1.866 1.00 94.12 83 ALA A CA 1
ATOM 653 C C . ALA A 1 83 ? -12.547 1.960 -1.392 1.00 94.12 83 ALA A C 1
ATOM 655 O O . ALA A 1 83 ? -11.900 2.675 -2.147 1.00 94.12 83 ALA A O 1
ATOM 656 N N . THR A 1 84 ? -12.108 1.602 -0.184 1.00 98.00 84 THR A N 1
ATOM 657 C CA . THR A 1 84 ? -10.707 1.778 0.224 1.00 98.00 84 THR A CA 1
ATOM 658 C C . THR A 1 84 ? -9.989 0.436 0.142 1.00 98.00 84 THR A C 1
ATOM 660 O O . THR A 1 84 ? -10.429 -0.547 0.752 1.00 98.00 84 THR A O 1
ATOM 663 N N . TRP A 1 85 ? -8.890 0.411 -0.605 1.00 98.69 85 TRP A N 1
ATOM 664 C CA . TRP A 1 85 ? -7.967 -0.711 -0.733 1.00 98.69 85 TRP A CA 1
ATOM 665 C C . TRP A 1 85 ? -6.671 -0.448 0.048 1.00 98.69 85 TRP A C 1
ATOM 667 O O . TRP A 1 85 ? -6.270 0.700 0.248 1.00 98.69 85 TRP A O 1
ATOM 677 N N . LEU A 1 86 ? -6.018 -1.521 0.482 1.00 98.81 86 LEU A N 1
ATOM 678 C CA . LEU A 1 86 ? -4.759 -1.529 1.227 1.00 98.81 86 LEU A CA 1
ATOM 679 C C . LEU A 1 86 ? -3.738 -2.404 0.490 1.00 98.81 86 LEU A C 1
ATOM 681 O O . LEU A 1 86 ? -4.100 -3.445 -0.057 1.00 98.81 86 LEU A O 1
ATOM 685 N N . PHE A 1 87 ? -2.480 -1.976 0.454 1.00 98.81 87 PHE A N 1
ATOM 686 C CA . PHE A 1 87 ? -1.387 -2.655 -0.252 1.00 98.81 87 PHE A CA 1
ATOM 687 C C . PHE A 1 87 ? -0.052 -2.258 0.394 1.00 98.81 87 PHE A C 1
ATOM 689 O O . PHE A 1 87 ? 0.044 -1.141 0.894 1.00 98.81 87 PHE A O 1
ATOM 696 N N . ALA A 1 88 ? 0.966 -3.117 0.399 1.00 98.81 88 ALA A N 1
ATOM 697 C CA . ALA A 1 88 ? 2.262 -2.817 1.020 1.00 98.81 88 ALA A CA 1
ATOM 698 C C . ALA A 1 88 ? 3.406 -3.599 0.356 1.00 98.81 88 ALA A C 1
ATOM 700 O O . ALA A 1 88 ? 3.183 -4.670 -0.215 1.00 98.81 88 ALA A O 1
ATOM 701 N N . ASP A 1 89 ? 4.615 -3.036 0.407 1.00 98.81 89 ASP A N 1
ATOM 702 C CA . ASP A 1 89 ? 5.869 -3.647 -0.059 1.00 98.81 89 ASP A CA 1
ATOM 703 C C . ASP A 1 89 ? 5.910 -4.164 -1.519 1.00 98.81 89 ASP A C 1
ATOM 705 O O . ASP A 1 89 ? 6.600 -5.158 -1.786 1.00 98.81 89 ASP A O 1
ATOM 709 N N . PRO A 1 90 ? 5.218 -3.574 -2.520 1.00 98.62 90 PRO A N 1
ATOM 710 C CA . PRO A 1 90 ? 5.282 -4.114 -3.877 1.00 98.62 90 PRO A CA 1
ATOM 711 C C . PRO A 1 90 ? 6.706 -4.081 -4.448 1.00 98.62 90 PRO A C 1
ATOM 713 O O . PRO A 1 90 ? 7.074 -4.994 -5.187 1.00 98.62 90 PRO A O 1
ATOM 716 N N . HIS A 1 91 ? 7.536 -3.102 -4.059 1.00 98.75 91 HIS A N 1
ATOM 717 C CA . HIS A 1 91 ? 8.912 -2.939 -4.530 1.00 98.75 91 HIS A CA 1
ATOM 718 C C . HIS A 1 91 ? 9.036 -3.016 -6.061 1.00 98.75 91 HIS A C 1
ATOM 720 O O . HIS A 1 91 ? 9.887 -3.730 -6.604 1.00 98.75 91 HIS A O 1
ATOM 726 N N . PHE A 1 92 ? 8.190 -2.280 -6.783 1.00 98.81 92 PHE A N 1
ATOM 727 C CA . PHE A 1 92 ? 8.258 -2.230 -8.240 1.00 98.81 92 PHE A CA 1
ATOM 728 C C . PHE A 1 92 ? 9.677 -1.845 -8.709 1.00 98.81 92 PHE A C 1
ATOM 730 O O . PHE A 1 92 ? 10.236 -0.831 -8.289 1.00 98.81 92 PHE A O 1
ATOM 737 N N . GLY A 1 93 ? 10.278 -2.667 -9.576 1.00 98.06 93 GLY A N 1
ATOM 738 C CA . GLY A 1 93 ? 11.655 -2.478 -10.068 1.00 98.06 93 GLY A CA 1
ATOM 739 C C . GLY A 1 93 ? 12.764 -3.159 -9.249 1.00 98.06 93 GLY A C 1
ATOM 740 O O . GLY A 1 93 ? 13.908 -3.204 -9.701 1.00 98.06 93 GLY A O 1
ATOM 741 N N . HIS A 1 94 ? 12.452 -3.767 -8.103 1.00 98.00 94 HIS A N 1
ATOM 742 C CA . HIS A 1 94 ? 13.454 -4.342 -7.205 1.00 98.00 94 HIS A CA 1
ATOM 743 C C . HIS A 1 94 ? 13.819 -5.802 -7.548 1.00 98.00 94 HIS A C 1
ATOM 745 O O . HIS A 1 94 ? 13.416 -6.721 -6.849 1.00 98.00 94 HIS A O 1
ATOM 751 N N . GLU A 1 95 ? 14.638 -6.043 -8.576 1.00 97.81 95 GLU A N 1
ATOM 752 C CA . GLU A 1 95 ? 15.085 -7.402 -8.972 1.00 97.81 95 GLU A CA 1
ATOM 753 C C . GLU A 1 95 ? 15.592 -8.269 -7.791 1.00 97.81 95 GLU A C 1
ATOM 755 O O . GLU A 1 95 ? 15.275 -9.454 -7.701 1.00 97.81 95 GLU A O 1
ATOM 760 N N . SER A 1 96 ? 16.312 -7.686 -6.824 1.00 98.06 96 SER A N 1
ATOM 761 C CA . SER A 1 96 ? 16.804 -8.420 -5.647 1.00 98.06 96 SER A CA 1
ATOM 762 C C . SER A 1 96 ? 15.701 -8.943 -4.713 1.00 98.06 96 SER A C 1
ATOM 764 O O . SER A 1 96 ? 15.908 -9.985 -4.088 1.00 98.06 96 SER A O 1
ATOM 766 N N . ILE A 1 97 ? 14.535 -8.284 -4.615 1.00 98.00 97 ILE A N 1
ATOM 767 C CA . ILE A 1 97 ? 13.473 -8.675 -3.663 1.00 98.00 97 ILE A CA 1
ATOM 768 C C . ILE A 1 97 ? 12.937 -10.081 -3.947 1.00 98.00 97 ILE A C 1
ATOM 770 O O . ILE A 1 97 ? 12.571 -10.807 -3.026 1.00 98.00 97 ILE A O 1
ATOM 774 N N . ILE A 1 98 ? 12.981 -10.499 -5.216 1.00 98.31 98 ILE A N 1
ATOM 775 C CA . ILE A 1 98 ? 12.586 -11.832 -5.675 1.00 98.31 98 ILE A CA 1
ATOM 776 C C . ILE A 1 98 ? 13.372 -12.905 -4.915 1.00 98.31 98 ILE A C 1
ATOM 778 O O . ILE A 1 98 ? 12.790 -13.846 -4.383 1.00 98.31 98 ILE A O 1
ATOM 782 N N . ARG A 1 99 ? 14.692 -12.723 -4.782 1.00 97.81 99 ARG A N 1
ATOM 783 C CA . ARG A 1 99 ? 15.568 -13.652 -4.055 1.00 97.81 99 ARG A CA 1
ATOM 784 C C . ARG A 1 99 ? 15.591 -13.418 -2.545 1.00 97.81 99 ARG A C 1
ATOM 786 O O . ARG A 1 99 ? 15.745 -14.388 -1.813 1.00 97.81 99 ARG A O 1
ATOM 793 N N . MET A 1 100 ? 15.424 -12.181 -2.071 1.00 97.00 100 MET A N 1
ATOM 794 C CA . MET A 1 100 ? 15.431 -11.881 -0.628 1.00 97.00 100 MET A CA 1
ATOM 795 C C . MET A 1 100 ? 14.161 -12.355 0.095 1.00 97.00 100 MET A C 1
ATOM 797 O O . MET A 1 100 ? 14.255 -12.811 1.231 1.00 97.00 100 MET A O 1
ATOM 801 N N . CYS A 1 101 ? 13.000 -12.277 -0.563 1.00 97.19 101 CYS A N 1
ATOM 802 C CA . CYS A 1 101 ? 11.699 -12.656 0.003 1.00 97.19 101 CYS A CA 1
ATOM 803 C C . CYS A 1 101 ? 11.115 -13.941 -0.614 1.00 97.19 101 CYS A C 1
ATOM 805 O O . CYS A 1 101 ? 10.007 -14.338 -0.272 1.00 97.19 101 CYS A O 1
ATOM 807 N N . GLY A 1 102 ? 11.845 -14.605 -1.519 1.00 97.31 102 GLY A N 1
ATOM 808 C CA . GLY A 1 102 ? 11.415 -15.863 -2.142 1.00 97.31 102 GLY A CA 1
ATOM 809 C C . GLY A 1 102 ? 10.214 -15.724 -3.083 1.00 97.31 102 GLY A C 1
ATOM 810 O O . GLY A 1 102 ? 9.440 -16.671 -3.228 1.00 97.31 102 GLY A O 1
ATOM 811 N N . ARG A 1 103 ? 10.027 -14.554 -3.714 1.00 98.12 103 ARG A N 1
ATOM 812 C CA . ARG A 1 103 ? 8.886 -14.316 -4.611 1.00 98.12 103 ARG A CA 1
ATOM 813 C C . ARG A 1 103 ? 8.990 -15.224 -5.852 1.00 98.12 103 ARG A C 1
ATOM 815 O O . ARG A 1 103 ? 10.071 -15.328 -6.430 1.00 98.12 103 ARG A O 1
ATOM 822 N N . PRO A 1 104 ? 7.893 -15.853 -6.309 1.00 97.75 104 PRO A N 1
ATOM 823 C CA . PRO A 1 104 ? 7.908 -16.872 -7.358 1.00 97.75 104 PRO A CA 1
ATOM 824 C C . PRO A 1 104 ? 7.896 -16.251 -8.768 1.00 97.75 104 PRO A C 1
ATOM 826 O O . PRO A 1 104 ? 6.983 -16.497 -9.551 1.00 97.75 104 PRO A O 1
ATOM 829 N N . PHE A 1 105 ? 8.899 -15.429 -9.078 1.00 98.44 105 PHE A N 1
ATOM 830 C CA . PHE A 1 105 ? 9.059 -14.754 -10.370 1.00 98.44 105 PHE A CA 1
ATOM 831 C C . PHE A 1 105 ? 10.441 -15.041 -10.959 1.00 98.44 105 PHE A C 1
ATOM 833 O O . PHE A 1 105 ? 11.432 -15.108 -10.234 1.00 98.44 105 PHE A O 1
ATOM 840 N N . ALA A 1 106 ? 10.530 -15.178 -12.280 1.00 97.81 106 ALA A N 1
ATOM 841 C CA . ALA A 1 106 ? 11.788 -15.396 -12.986 1.00 97.81 106 ALA A CA 1
ATOM 842 C C . ALA A 1 106 ? 12.621 -14.110 -13.142 1.00 97.81 106 ALA A C 1
ATOM 844 O O . ALA A 1 106 ? 13.820 -14.196 -13.401 1.00 97.81 106 ALA A O 1
ATOM 845 N N . ASN A 1 107 ? 11.990 -12.933 -13.053 1.00 98.38 107 ASN A N 1
ATOM 846 C CA . ASN A 1 107 ? 12.620 -11.612 -13.170 1.00 98.38 107 ASN A CA 1
ATOM 847 C C . ASN A 1 107 ? 11.667 -10.481 -12.727 1.00 98.38 107 ASN A C 1
ATOM 849 O O . ASN A 1 107 ? 10.452 -10.663 -12.601 1.00 98.38 107 ASN A O 1
ATOM 853 N N . VAL A 1 108 ? 12.215 -9.277 -12.561 1.00 98.06 108 VAL A N 1
ATOM 854 C CA . VAL A 1 108 ? 11.482 -8.070 -12.153 1.00 98.06 108 VAL A CA 1
ATOM 855 C C . VAL A 1 108 ? 10.366 -7.637 -13.112 1.00 98.06 108 VAL A C 1
ATOM 857 O O . VAL A 1 108 ? 9.376 -7.064 -12.662 1.00 98.06 108 VAL A O 1
ATOM 860 N N . ALA A 1 109 ? 10.471 -7.899 -14.419 1.00 98.19 109 ALA A N 1
ATOM 861 C CA . ALA A 1 109 ? 9.442 -7.482 -15.376 1.00 98.19 109 ALA A CA 1
ATOM 862 C C . ALA A 1 109 ? 8.159 -8.319 -15.222 1.00 98.19 109 ALA A C 1
ATOM 864 O O . ALA A 1 109 ? 7.061 -7.763 -15.215 1.00 98.19 109 ALA A O 1
ATOM 865 N N . GLU A 1 110 ? 8.301 -9.629 -15.009 1.00 98.62 110 GLU A N 1
ATOM 866 C CA . GLU A 1 110 ? 7.195 -10.538 -14.683 1.00 98.62 110 GLU A CA 1
ATOM 867 C C . GLU A 1 110 ? 6.533 -10.179 -13.342 1.00 98.62 110 GLU A C 1
ATOM 869 O O . GLU A 1 110 ? 5.302 -10.106 -13.257 1.00 98.62 110 GLU A O 1
ATOM 874 N N . MET A 1 111 ? 7.343 -9.887 -12.315 1.00 98.62 111 MET A N 1
ATOM 875 C CA . MET A 1 111 ? 6.869 -9.435 -11.001 1.00 98.62 111 MET A CA 1
ATOM 876 C C . MET A 1 111 ? 6.044 -8.145 -11.120 1.00 98.62 111 MET A C 1
ATOM 878 O O . MET A 1 111 ? 4.895 -8.093 -10.673 1.00 98.62 111 MET A O 1
ATOM 882 N N . ASN A 1 112 ? 6.612 -7.122 -11.770 1.00 98.69 112 ASN A N 1
ATOM 883 C CA . ASN A 1 112 ? 5.970 -5.824 -11.965 1.00 98.69 112 ASN A CA 1
ATOM 884 C C . ASN A 1 112 ? 4.639 -5.965 -12.718 1.00 98.69 112 ASN A C 1
ATOM 886 O O . ASN A 1 112 ? 3.634 -5.393 -12.297 1.00 98.69 112 ASN A O 1
ATOM 890 N N . GLN A 1 113 ? 4.615 -6.731 -13.815 1.00 98.69 113 GLN A N 1
ATOM 891 C CA . GLN A 1 113 ? 3.405 -6.923 -14.614 1.00 98.69 113 GLN A CA 1
ATOM 892 C C . GLN A 1 113 ? 2.323 -7.665 -13.819 1.00 98.69 113 GLN A C 1
ATOM 894 O O . GLN A 1 113 ? 1.173 -7.227 -13.804 1.00 98.69 113 GLN A O 1
ATOM 899 N N . THR A 1 114 ? 2.691 -8.731 -13.101 1.00 98.75 114 THR A N 1
ATOM 900 C CA . THR A 1 114 ? 1.752 -9.541 -12.308 1.00 98.75 114 THR A CA 1
ATOM 901 C C . THR A 1 114 ? 1.082 -8.726 -11.201 1.00 98.75 114 THR A C 1
ATOM 903 O O . THR A 1 114 ? -0.143 -8.752 -11.076 1.00 98.75 114 THR A O 1
ATOM 906 N N . MET A 1 115 ? 1.856 -7.959 -10.427 1.00 98.81 115 MET A N 1
ATOM 907 C CA . MET A 1 115 ? 1.318 -7.070 -9.388 1.00 98.81 115 MET A CA 1
ATOM 908 C C . MET A 1 115 ? 0.457 -5.947 -9.984 1.00 98.81 115 MET A C 1
ATOM 910 O O . MET A 1 115 ? -0.609 -5.627 -9.456 1.00 98.81 115 MET A O 1
ATOM 914 N N . ALA A 1 116 ? 0.879 -5.362 -11.109 1.00 98.81 116 ALA A N 1
ATOM 915 C CA . ALA A 1 116 ? 0.131 -4.292 -11.760 1.00 98.81 116 ALA A CA 1
ATOM 916 C C . ALA A 1 116 ? -1.214 -4.778 -12.334 1.00 98.81 116 ALA A C 1
ATOM 918 O O . ALA A 1 116 ? -2.222 -4.085 -12.199 1.00 98.81 116 ALA A O 1
ATOM 919 N N . ASP A 1 117 ? -1.274 -5.979 -12.911 1.00 98.81 117 ASP A N 1
ATOM 920 C CA . ASP A 1 117 ? -2.529 -6.565 -13.395 1.00 98.81 117 ASP A CA 1
ATOM 921 C C . ASP A 1 117 ? -3.430 -7.047 -12.252 1.00 98.81 117 ASP A C 1
ATOM 923 O O . ASP A 1 117 ? -4.648 -6.866 -12.312 1.00 98.81 117 ASP A O 1
ATOM 927 N N . ALA A 1 118 ? -2.856 -7.571 -11.167 1.00 98.75 118 ALA A N 1
ATOM 928 C CA . ALA A 1 118 ? -3.594 -7.888 -9.947 1.00 98.75 118 ALA A CA 1
ATOM 929 C C . ALA A 1 118 ? -4.245 -6.638 -9.317 1.00 98.75 118 ALA A C 1
ATOM 931 O O . ALA A 1 118 ? -5.410 -6.693 -8.918 1.00 98.75 118 ALA A O 1
ATOM 932 N N . TRP A 1 119 ? -3.552 -5.493 -9.316 1.00 98.75 119 TRP A N 1
ATOM 933 C CA . TRP A 1 119 ? -4.109 -4.186 -8.942 1.00 98.75 119 TRP A CA 1
ATOM 934 C C . TRP A 1 119 ? -5.219 -3.742 -9.904 1.00 98.75 119 TRP A C 1
ATOM 936 O O . TRP A 1 119 ? -6.337 -3.463 -9.461 1.00 98.75 119 TRP A O 1
ATOM 946 N N . ARG A 1 120 ? -4.954 -3.705 -11.220 1.00 98.50 120 ARG A N 1
ATOM 947 C CA . ARG A 1 120 ? -5.928 -3.288 -12.257 1.00 98.50 120 ARG A CA 1
ATOM 948 C C . ARG A 1 120 ? -7.209 -4.130 -12.253 1.00 98.50 120 ARG A C 1
ATOM 950 O O . ARG A 1 120 ? -8.269 -3.628 -12.618 1.00 98.50 120 ARG A O 1
ATOM 957 N N . LYS A 1 121 ? -7.124 -5.395 -11.832 1.00 98.31 121 LYS A N 1
ATOM 958 C CA . LYS A 1 121 ? -8.255 -6.328 -11.722 1.00 98.31 121 LYS A CA 1
ATOM 959 C C . LYS A 1 121 ? -9.236 -5.983 -10.593 1.00 98.31 121 LYS A C 1
ATOM 961 O O . LYS A 1 121 ? -10.400 -6.376 -10.689 1.00 98.31 121 LYS A O 1
ATOM 966 N N . VAL A 1 122 ? -8.795 -5.294 -9.534 1.00 97.88 122 VAL A N 1
ATOM 967 C CA . VAL A 1 122 ? -9.611 -5.068 -8.322 1.00 97.88 122 VAL A CA 1
ATOM 968 C C . VAL A 1 122 ? -9.917 -3.592 -8.046 1.00 97.88 122 VAL A C 1
ATOM 970 O O . VAL A 1 122 ? -11.064 -3.270 -7.730 1.00 97.88 122 VAL A O 1
ATOM 973 N N . VAL A 1 123 ? -8.942 -2.696 -8.222 1.00 98.25 123 VAL A N 1
ATOM 974 C CA . VAL A 1 123 ? -9.072 -1.257 -7.930 1.00 98.25 123 VAL A CA 1
ATOM 975 C C . VAL A 1 123 ? -9.709 -0.525 -9.113 1.00 98.25 123 VAL A C 1
ATOM 977 O O . VAL A 1 123 ? -9.324 -0.733 -10.262 1.00 98.25 123 VAL A O 1
ATOM 980 N N . LYS A 1 124 ? -10.667 0.372 -8.858 1.00 96.88 124 LYS A N 1
ATOM 981 C CA . LYS A 1 124 ? -11.329 1.185 -9.898 1.00 96.88 124 LYS A CA 1
ATOM 982 C C . LYS A 1 124 ? -10.859 2.643 -9.862 1.00 96.88 124 LYS A C 1
ATOM 984 O O . LYS A 1 124 ? -10.419 3.102 -8.816 1.00 96.88 124 LYS A O 1
ATOM 989 N N . PRO A 1 125 ? -11.000 3.423 -10.955 1.00 94.44 125 PRO A N 1
ATOM 990 C CA . PRO A 1 125 ? -10.542 4.820 -11.005 1.00 94.44 125 PRO A CA 1
ATOM 991 C C . PRO A 1 125 ? -11.098 5.760 -9.923 1.00 94.44 125 PRO A C 1
ATOM 993 O O . PRO A 1 125 ? -10.494 6.794 -9.674 1.00 94.44 125 PRO A O 1
ATOM 996 N N . GLY A 1 126 ? -12.233 5.419 -9.301 1.00 94.12 126 GLY A N 1
ATOM 997 C CA . GLY A 1 126 ? -12.830 6.173 -8.194 1.00 94.12 126 GLY A CA 1
ATOM 998 C C . GLY A 1 126 ? -12.686 5.525 -6.813 1.00 94.12 126 GLY A C 1
ATOM 999 O O . GLY A 1 126 ? -13.280 6.037 -5.873 1.00 94.12 126 GLY A O 1
ATOM 1000 N N . ASP A 1 127 ? -11.970 4.407 -6.681 1.00 97.50 127 ASP A N 1
ATOM 1001 C CA . ASP A 1 127 ? -11.648 3.825 -5.373 1.00 97.50 127 ASP A CA 1
ATOM 1002 C C . ASP A 1 127 ? -10.406 4.507 -4.784 1.00 97.50 127 ASP A C 1
ATOM 1004 O O . ASP A 1 127 ? -9.490 4.860 -5.527 1.00 97.50 127 ASP A O 1
ATOM 1008 N N . ASP A 1 128 ? -10.336 4.626 -3.462 1.00 98.25 128 ASP A N 1
ATOM 1009 C CA . ASP A 1 128 ? -9.108 4.992 -2.758 1.00 98.25 128 ASP A CA 1
ATOM 1010 C C . ASP A 1 128 ? -8.211 3.759 -2.595 1.00 98.25 128 ASP A C 1
ATOM 1012 O O . ASP A 1 128 ? -8.685 2.650 -2.332 1.00 98.25 128 ASP A O 1
ATOM 1016 N N . ILE A 1 129 ? -6.899 3.943 -2.690 1.00 98.69 129 ILE A N 1
ATOM 1017 C CA . ILE A 1 129 ? -5.914 2.919 -2.341 1.00 98.69 129 ILE A CA 1
ATOM 1018 C C . ILE A 1 129 ? -4.768 3.533 -1.545 1.00 98.69 129 ILE A C 1
ATOM 1020 O O . ILE A 1 129 ? -4.161 4.516 -1.966 1.00 98.69 129 ILE A O 1
ATOM 1024 N N . ILE A 1 130 ? -4.481 2.940 -0.386 1.00 98.88 130 ILE A N 1
ATOM 1025 C CA . ILE A 1 13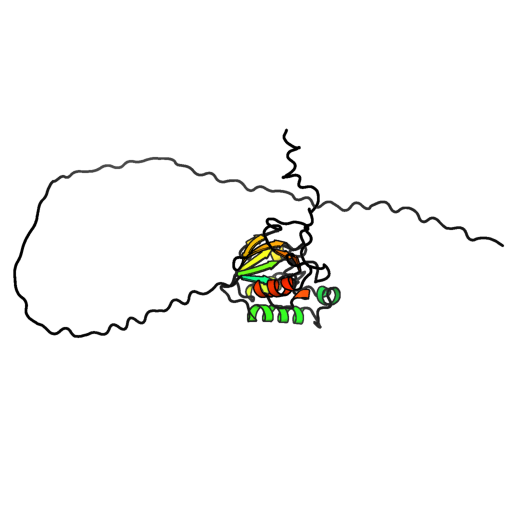0 ? -3.376 3.337 0.483 1.00 98.88 130 ILE A CA 1
ATOM 1026 C C . ILE A 1 130 ? -2.262 2.298 0.353 1.00 98.88 130 ILE A C 1
ATOM 1028 O O . ILE A 1 130 ? -2.446 1.134 0.715 1.00 98.88 130 ILE A O 1
ATOM 1032 N N . VAL A 1 131 ? -1.115 2.736 -0.164 1.00 98.94 131 VAL A N 1
ATOM 1033 C CA . VAL A 1 131 ? 0.138 1.978 -0.157 1.00 98.94 131 VAL A CA 1
ATOM 1034 C C . VAL A 1 131 ? 0.841 2.227 1.178 1.00 98.94 131 VAL A C 1
ATOM 1036 O O . VAL A 1 131 ? 1.029 3.378 1.566 1.00 98.94 131 VAL A O 1
ATOM 1039 N N . VAL A 1 132 ? 1.220 1.168 1.888 1.00 98.88 132 VAL A N 1
ATOM 1040 C CA . VAL A 1 132 ? 1.981 1.229 3.141 1.00 98.88 132 VAL A CA 1
ATOM 1041 C C . VAL A 1 132 ? 3.431 0.835 2.856 1.00 98.88 132 VAL A C 1
ATOM 1043 O O . VAL A 1 132 ? 3.866 -0.285 3.098 1.00 98.88 132 VAL A O 1
ATOM 1046 N N . GLY A 1 133 ? 4.152 1.813 2.318 1.00 98.62 133 GLY A N 1
ATOM 1047 C CA . GLY A 1 133 ? 5.588 1.819 2.086 1.00 98.62 133 GLY A CA 1
ATOM 1048 C C . GLY A 1 133 ? 6.088 1.044 0.872 1.00 98.62 133 GLY A C 1
ATOM 1049 O O . GLY A 1 133 ? 5.407 0.186 0.303 1.00 98.62 133 GLY A O 1
ATOM 1050 N N . ASP A 1 134 ? 7.317 1.397 0.509 1.00 98.75 134 ASP A N 1
ATOM 1051 C CA . ASP A 1 134 ? 8.209 0.722 -0.425 1.00 98.75 134 ASP A CA 1
ATOM 1052 C C . ASP A 1 134 ? 7.543 0.391 -1.767 1.00 98.75 134 ASP A C 1
ATOM 1054 O O . ASP A 1 134 ? 7.574 -0.732 -2.286 1.00 98.75 134 ASP A O 1
ATOM 1058 N N . PHE A 1 135 ? 6.936 1.426 -2.355 1.00 98.88 135 PHE A N 1
ATOM 1059 C CA . PHE A 1 135 ? 6.201 1.329 -3.611 1.00 98.88 135 PHE A CA 1
ATOM 1060 C C . PHE A 1 135 ? 7.110 0.883 -4.766 1.00 98.88 135 PHE A C 1
ATOM 1062 O O . PHE A 1 135 ? 6.736 0.030 -5.571 1.00 98.88 135 PHE A O 1
ATOM 1069 N N . ALA A 1 136 ? 8.324 1.429 -4.838 1.00 98.50 136 ALA A N 1
ATOM 1070 C CA . ALA A 1 136 ? 9.291 1.127 -5.886 1.00 98.50 136 ALA A CA 1
ATOM 1071 C C . ALA A 1 136 ? 10.730 1.182 -5.364 1.00 98.50 136 ALA A C 1
ATOM 1073 O O . ALA A 1 136 ? 11.016 1.847 -4.372 1.00 98.50 136 ALA A O 1
ATOM 1074 N N . HIS A 1 137 ? 11.655 0.508 -6.051 1.00 97.81 137 HIS A N 1
ATOM 1075 C CA . HIS A 1 137 ? 13.084 0.640 -5.770 1.00 97.81 137 HIS A CA 1
ATOM 1076 C C . HIS A 1 137 ? 13.910 0.596 -7.059 1.00 97.81 137 HIS A C 1
ATOM 1078 O O . HIS A 1 137 ? 13.811 -0.358 -7.828 1.00 97.81 137 HIS A O 1
ATOM 1084 N N . ARG A 1 138 ? 14.738 1.629 -7.283 1.00 93.00 138 ARG A N 1
ATOM 1085 C CA . ARG A 1 138 ? 15.662 1.775 -8.433 1.00 93.00 138 ARG A CA 1
ATOM 1086 C C . ARG A 1 138 ? 15.012 1.657 -9.825 1.00 93.00 138 ARG A C 1
ATOM 1088 O O . ARG A 1 138 ? 15.709 1.435 -10.813 1.00 93.00 138 ARG A O 1
ATOM 1095 N N . MET A 1 139 ? 13.694 1.835 -9.926 1.00 95.88 139 MET A N 1
ATOM 1096 C CA . MET A 1 139 ? 13.008 1.945 -11.214 1.00 95.88 139 MET A CA 1
ATOM 1097 C C . MET A 1 139 ? 13.322 3.311 -11.854 1.00 95.88 139 MET A C 1
ATOM 1099 O O . MET A 1 139 ? 13.194 4.323 -11.166 1.00 95.88 139 MET A O 1
ATOM 1103 N N . PRO A 1 140 ? 13.684 3.388 -13.150 1.00 97.06 140 PRO A N 1
ATOM 1104 C CA . PRO A 1 140 ? 13.893 4.671 -13.824 1.00 97.06 140 PRO A CA 1
ATOM 1105 C C . PRO A 1 140 ? 12.640 5.555 -13.759 1.00 97.06 140 PRO A C 1
ATOM 1107 O O . PRO A 1 140 ? 11.542 5.057 -14.009 1.00 97.06 140 PRO A O 1
ATOM 1110 N N . VAL A 1 141 ? 12.802 6.858 -13.491 1.00 97.50 141 VAL A N 1
ATOM 1111 C CA . VAL A 1 141 ? 11.706 7.836 -13.274 1.00 97.50 141 VAL A CA 1
ATOM 1112 C C . VAL A 1 141 ? 10.597 7.721 -14.324 1.00 97.50 141 VAL A C 1
ATOM 1114 O O . VAL A 1 141 ? 9.420 7.594 -13.997 1.00 97.50 141 VAL A O 1
ATOM 1117 N N . ASP A 1 142 ? 10.982 7.665 -15.597 1.00 97.94 142 ASP A N 1
ATOM 1118 C CA . ASP A 1 142 ? 10.082 7.506 -16.741 1.00 97.94 142 ASP A CA 1
ATOM 1119 C C . ASP A 1 142 ? 9.209 6.243 -16.678 1.00 97.94 142 ASP A C 1
ATOM 1121 O O . ASP A 1 142 ? 8.053 6.260 -17.098 1.00 97.94 142 ASP A O 1
ATOM 1125 N N . GLN A 1 143 ? 9.768 5.130 -16.195 1.00 98.31 143 GLN A N 1
ATOM 1126 C CA . GLN A 1 143 ? 9.061 3.857 -16.040 1.00 98.31 143 GLN A CA 1
ATOM 1127 C C . GLN A 1 143 ? 8.185 3.878 -14.787 1.00 98.31 143 GLN A C 1
ATOM 1129 O O . GLN A 1 143 ? 7.033 3.456 -14.854 1.00 98.31 143 GLN A O 1
ATOM 1134 N N . LEU A 1 144 ? 8.693 4.441 -13.687 1.00 98.69 144 LEU A N 1
ATOM 1135 C CA . LEU A 1 144 ? 7.968 4.605 -12.427 1.00 98.69 144 LEU A CA 1
ATOM 1136 C C . LEU A 1 144 ? 6.713 5.465 -12.613 1.00 98.69 144 LEU A C 1
ATOM 1138 O O . LEU A 1 144 ? 5.624 5.089 -12.176 1.00 98.69 144 LEU A O 1
ATOM 1142 N N . ARG A 1 145 ? 6.838 6.571 -13.355 1.00 98.56 145 ARG A N 1
ATOM 1143 C CA . ARG A 1 145 ? 5.725 7.453 -13.707 1.00 98.56 145 ARG A CA 1
ATOM 1144 C C . ARG A 1 145 ? 4.692 6.753 -14.595 1.00 98.56 145 ARG A C 1
ATOM 1146 O O . ARG A 1 145 ? 3.510 6.747 -14.257 1.00 98.56 145 ARG A O 1
ATOM 1153 N N . LYS A 1 146 ? 5.132 6.102 -15.683 1.00 98.69 146 LYS A N 1
ATOM 1154 C CA . LYS A 1 146 ? 4.251 5.328 -16.585 1.00 98.69 146 LYS A CA 1
ATOM 1155 C C . LYS A 1 146 ? 3.522 4.204 -15.842 1.00 98.69 146 LYS A C 1
ATOM 1157 O O . LYS A 1 146 ? 2.338 3.981 -16.086 1.00 98.69 146 LYS A O 1
ATOM 1162 N N . LEU A 1 147 ? 4.198 3.530 -14.910 1.00 98.81 147 LEU A N 1
ATOM 1163 C CA . LEU A 1 147 ? 3.592 2.520 -14.051 1.00 98.81 147 LEU A CA 1
ATOM 1164 C C . LEU A 1 147 ? 2.511 3.137 -13.158 1.00 98.81 147 LEU A C 1
ATOM 1166 O O . LEU A 1 147 ? 1.365 2.703 -13.244 1.00 98.81 147 LEU A O 1
ATOM 1170 N N . PHE A 1 148 ? 2.839 4.168 -12.373 1.00 98.81 148 PHE A N 1
ATOM 1171 C CA . PHE A 1 148 ? 1.902 4.849 -11.471 1.00 98.81 148 PHE A CA 1
ATOM 1172 C C . PHE A 1 148 ? 0.624 5.320 -12.188 1.00 98.81 148 PHE A C 1
ATOM 1174 O O . PHE A 1 148 ? -0.481 5.110 -11.682 1.00 98.81 148 PHE A O 1
ATOM 1181 N N . ASP A 1 149 ? 0.766 5.892 -13.387 1.00 98.62 149 ASP A N 1
ATOM 1182 C CA . ASP A 1 149 ? -0.354 6.379 -14.204 1.00 98.62 149 ASP A CA 1
ATOM 1183 C C . ASP A 1 149 ? -1.203 5.244 -14.804 1.00 98.62 149 ASP A C 1
ATOM 1185 O O . ASP A 1 149 ? -2.411 5.392 -14.984 1.00 98.62 149 ASP A O 1
ATOM 1189 N N . SER A 1 150 ? -0.594 4.085 -15.080 1.00 98.56 150 SER A N 1
ATOM 1190 C CA . SER A 1 150 ? -1.280 2.890 -15.599 1.00 98.56 150 SER A CA 1
ATOM 1191 C C . SER A 1 150 ? -2.054 2.087 -14.541 1.00 98.56 150 SER A C 1
ATOM 1193 O O . SER A 1 150 ? -2.710 1.092 -14.872 1.00 98.56 150 SER A O 1
ATOM 1195 N N . LEU A 1 151 ? -1.947 2.472 -13.267 1.00 98.75 151 LEU A N 1
ATOM 1196 C CA . LEU A 1 151 ? -2.657 1.856 -12.151 1.00 98.75 151 LEU A CA 1
ATOM 1197 C C . LEU A 1 151 ? -3.917 2.681 -11.825 1.00 98.75 151 LEU A C 1
ATOM 1199 O O . LEU A 1 151 ? -3.824 3.899 -11.664 1.00 98.75 151 LEU A O 1
ATOM 1203 N N . PRO A 1 152 ? -5.109 2.075 -11.690 1.00 98.31 152 PRO A N 1
ATOM 1204 C CA . PRO A 1 152 ? -6.319 2.793 -11.289 1.00 98.31 152 PRO A CA 1
ATOM 1205 C C . PRO A 1 152 ? -6.316 3.184 -9.800 1.00 98.31 152 PRO A C 1
ATOM 1207 O O . PRO A 1 152 ? -5.486 2.723 -9.015 1.00 98.31 152 PRO A O 1
ATOM 1210 N N . GLY A 1 153 ? -7.277 4.027 -9.418 1.00 97.81 153 GLY A N 1
ATOM 1211 C CA . GLY A 1 153 ? -7.532 4.451 -8.040 1.00 97.81 153 GLY A CA 1
ATOM 1212 C C . GLY A 1 153 ? -6.870 5.773 -7.650 1.00 97.81 153 GLY A C 1
ATOM 1213 O O . GLY A 1 153 ? -5.849 6.174 -8.221 1.00 97.81 153 GLY A O 1
ATOM 1214 N N . ASN A 1 154 ? -7.475 6.426 -6.662 1.00 98.06 154 ASN A N 1
ATOM 1215 C CA . ASN A 1 154 ? -6.979 7.598 -5.956 1.00 98.06 154 ASN A CA 1
ATOM 1216 C C . ASN A 1 154 ? -5.913 7.144 -4.943 1.00 98.06 154 ASN A C 1
ATOM 1218 O O . ASN A 1 154 ? -6.207 6.387 -4.018 1.00 98.06 154 ASN A O 1
ATOM 1222 N N . LYS A 1 155 ? -4.648 7.510 -5.174 1.00 98.75 155 LYS A N 1
ATOM 1223 C CA . LYS A 1 155 ? -3.495 6.864 -4.525 1.00 98.75 155 LYS A CA 1
ATOM 1224 C C . LYS A 1 155 ? -2.981 7.670 -3.345 1.00 98.75 155 LYS A C 1
ATOM 1226 O O . LYS A 1 155 ? -2.608 8.829 -3.502 1.00 98.75 155 LYS A O 1
ATOM 1231 N N . HIS A 1 156 ? -2.860 7.025 -2.199 1.00 98.88 156 HIS A N 1
ATOM 1232 C CA . HIS A 1 156 ? -2.241 7.557 -0.992 1.00 98.88 156 HIS A CA 1
ATOM 1233 C C . HIS A 1 156 ? -1.021 6.703 -0.641 1.00 98.88 156 HIS A C 1
ATOM 1235 O O . HIS A 1 156 ? -1.044 5.495 -0.873 1.00 98.88 156 HIS A O 1
ATOM 1241 N N . ILE A 1 157 ? 0.012 7.307 -0.056 1.00 98.88 157 ILE A N 1
ATOM 1242 C CA . ILE A 1 157 ? 1.172 6.575 0.461 1.00 98.88 157 ILE A CA 1
ATOM 1243 C C . ILE A 1 157 ? 1.432 6.910 1.928 1.00 98.88 157 ILE A C 1
ATOM 1245 O O . ILE A 1 157 ? 1.364 8.067 2.354 1.00 98.88 157 ILE A O 1
ATOM 1249 N N . VAL A 1 158 ? 1.730 5.868 2.692 1.00 98.88 158 VAL A N 1
ATOM 1250 C CA . VAL A 1 158 ? 2.446 5.941 3.961 1.00 98.88 158 VAL A CA 1
ATOM 1251 C C . VAL A 1 158 ? 3.882 5.526 3.654 1.00 98.88 158 VAL A C 1
ATOM 1253 O O . VAL A 1 158 ? 4.074 4.439 3.126 1.00 98.88 158 VAL A O 1
ATOM 1256 N N . LEU A 1 159 ? 4.860 6.399 3.878 1.00 98.81 159 LEU A N 1
ATOM 1257 C CA . LEU A 1 159 ? 6.218 6.268 3.346 1.00 98.81 159 LEU A CA 1
ATOM 1258 C C . LEU A 1 159 ? 7.020 5.162 4.051 1.00 98.81 159 LEU A C 1
ATOM 1260 O O . LEU A 1 159 ? 7.027 5.073 5.280 1.00 98.81 159 LEU A O 1
ATOM 1264 N N . GLY A 1 160 ? 7.721 4.355 3.255 1.00 98.69 160 GLY A N 1
ATOM 1265 C CA . GLY A 1 160 ? 8.717 3.379 3.688 1.00 98.69 160 GLY A CA 1
ATOM 1266 C C . GLY A 1 160 ? 10.161 3.843 3.470 1.00 98.69 160 GLY A C 1
ATOM 1267 O O . GLY A 1 160 ? 10.422 4.978 3.060 1.00 98.69 160 GLY A O 1
ATOM 1268 N N . ASN A 1 161 ? 11.125 2.972 3.779 1.00 98.44 161 ASN A N 1
ATOM 1269 C CA . ASN A 1 161 ? 12.557 3.298 3.709 1.00 98.44 161 ASN A CA 1
ATOM 1270 C C . ASN A 1 161 ? 13.145 3.295 2.290 1.00 98.44 161 ASN A C 1
ATOM 1272 O O . ASN A 1 161 ? 14.240 3.821 2.091 1.00 98.44 161 ASN A O 1
ATOM 1276 N N . HIS A 1 162 ? 12.460 2.714 1.307 1.00 98.06 162 HIS A N 1
ATOM 1277 C CA . HIS A 1 162 ? 12.857 2.750 -0.101 1.00 98.06 162 HIS A CA 1
ATOM 1278 C C . HIS A 1 162 ? 12.097 3.797 -0.929 1.00 98.06 162 HIS A C 1
ATOM 1280 O O . HIS A 1 162 ? 12.476 4.032 -2.079 1.00 98.06 162 HIS A O 1
ATOM 1286 N N . ASP A 1 163 ? 11.108 4.486 -0.350 1.00 98.44 163 ASP A N 1
ATOM 1287 C CA . ASP A 1 163 ? 10.393 5.590 -1.000 1.00 98.44 163 ASP A CA 1
ATOM 1288 C C . ASP A 1 163 ? 11.248 6.871 -1.015 1.00 98.44 163 ASP A C 1
ATOM 1290 O O . ASP A 1 163 ? 11.106 7.767 -0.173 1.00 98.44 163 ASP A O 1
ATOM 1294 N N . GLY A 1 164 ? 12.171 6.925 -1.979 1.00 97.00 164 GLY A N 1
ATOM 1295 C CA . GLY A 1 164 ? 13.052 8.057 -2.275 1.00 97.00 164 GLY A CA 1
ATOM 1296 C C . GLY A 1 164 ? 12.352 9.247 -2.941 1.00 97.00 164 GLY A C 1
ATOM 1297 O O . GLY A 1 164 ? 11.123 9.321 -3.003 1.00 97.00 164 GLY A O 1
ATOM 1298 N N . GLU A 1 165 ? 13.149 10.192 -3.438 1.00 97.75 165 GLU A N 1
ATOM 1299 C CA . GLU A 1 165 ? 12.681 11.429 -4.080 1.00 97.75 165 GLU A CA 1
ATOM 1300 C C . GLU A 1 165 ? 11.776 11.126 -5.284 1.00 97.75 165 GLU A C 1
ATOM 1302 O O . GLU A 1 165 ? 10.651 11.617 -5.354 1.00 97.75 165 GLU A O 1
ATOM 1307 N N . GLU A 1 166 ? 12.183 10.187 -6.139 1.00 97.56 166 GLU A N 1
ATOM 1308 C CA . GLU A 1 166 ? 11.470 9.786 -7.356 1.00 97.56 166 GLU A CA 1
ATOM 1309 C C . GLU A 1 166 ? 10.083 9.184 -7.071 1.00 97.56 166 GLU A C 1
ATOM 1311 O O . GLU A 1 166 ? 9.161 9.326 -7.876 1.00 97.56 166 GLU A O 1
ATOM 1316 N N . THR A 1 167 ? 9.908 8.529 -5.916 1.00 98.38 167 THR A N 1
ATOM 1317 C CA . THR A 1 167 ? 8.598 8.033 -5.463 1.00 98.38 167 THR A CA 1
ATOM 1318 C C . THR A 1 167 ? 7.759 9.153 -4.848 1.00 98.38 167 THR A C 1
ATOM 1320 O O . THR A 1 167 ? 6.539 9.172 -5.029 1.00 98.38 167 THR A O 1
ATOM 1323 N N . ARG A 1 168 ? 8.380 10.104 -4.139 1.00 98.31 168 ARG A N 1
ATOM 1324 C CA . ARG A 1 168 ? 7.702 11.247 -3.498 1.00 98.31 168 ARG A CA 1
ATOM 1325 C C . ARG A 1 168 ? 7.229 12.299 -4.503 1.00 98.31 168 ARG A C 1
ATOM 1327 O O . ARG A 1 168 ? 6.244 12.977 -4.231 1.00 98.31 168 ARG A O 1
ATOM 1334 N N . GLU A 1 169 ? 7.867 12.417 -5.665 1.00 98.31 169 GLU A N 1
ATOM 1335 C CA . GLU A 1 169 ? 7.429 13.317 -6.745 1.00 98.31 169 GLU A CA 1
ATOM 1336 C C . GLU A 1 169 ? 6.209 12.804 -7.538 1.00 98.31 169 GLU A C 1
ATOM 1338 O O . GLU A 1 169 ? 5.589 13.556 -8.298 1.00 98.31 169 GLU A O 1
ATOM 1343 N N . LEU A 1 170 ? 5.808 11.538 -7.359 1.00 98.69 170 LEU A N 1
ATOM 1344 C CA . LEU A 1 170 ? 4.578 11.014 -7.960 1.00 98.69 170 LEU A CA 1
ATOM 1345 C C . LEU A 1 170 ? 3.341 11.732 -7.375 1.00 98.69 170 LEU A C 1
ATOM 1347 O O . LEU A 1 170 ? 3.329 12.084 -6.191 1.00 98.69 170 LEU A O 1
ATOM 1351 N N . PRO A 1 171 ? 2.265 11.943 -8.159 1.00 98.44 171 PRO A N 1
ATOM 1352 C CA . PRO A 1 171 ? 1.101 12.711 -7.718 1.00 98.44 171 PRO A CA 1
ATOM 1353 C C . PRO A 1 171 ? 0.166 11.874 -6.830 1.00 98.44 171 PRO A C 1
ATOM 1355 O O . PRO A 1 171 ? -0.958 11.534 -7.202 1.00 98.44 171 PRO A O 1
ATOM 1358 N N . TRP A 1 172 ? 0.647 11.542 -5.633 1.00 98.75 172 TRP A N 1
ATOM 1359 C CA . TRP A 1 172 ? -0.143 10.985 -4.541 1.00 98.75 172 TRP A CA 1
ATOM 1360 C C . TRP A 1 172 ? -1.173 12.008 -4.040 1.00 98.75 172 TRP A C 1
ATOM 1362 O O . TRP A 1 172 ? -0.850 13.170 -3.801 1.00 98.75 172 TRP A O 1
ATOM 1372 N N . ALA A 1 173 ? -2.400 11.557 -3.785 1.00 98.50 173 ALA A N 1
ATOM 1373 C CA . ALA A 1 173 ? -3.459 12.346 -3.160 1.00 98.50 173 ALA A CA 1
ATOM 1374 C C . ALA A 1 173 ? -3.158 12.687 -1.687 1.00 98.50 173 ALA A C 1
ATOM 1376 O O . ALA A 1 173 ? -3.647 13.688 -1.163 1.00 98.50 173 ALA A O 1
ATOM 1377 N N . SER A 1 174 ? -2.325 11.885 -1.015 1.00 98.56 174 SER A N 1
ATOM 1378 C CA . SER A 1 174 ? -1.623 12.293 0.206 1.00 98.56 174 SER A CA 1
ATOM 1379 C C . SER A 1 174 ? -0.383 11.440 0.460 1.00 98.56 174 SER A C 1
ATOM 1381 O O . SER A 1 174 ? -0.403 10.241 0.181 1.00 98.56 174 SER A O 1
ATOM 1383 N N . GLN A 1 175 ? 0.619 12.033 1.107 1.00 98.62 175 GLN A N 1
ATOM 1384 C CA . GLN A 1 175 ? 1.797 11.349 1.648 1.00 98.62 175 GLN A CA 1
ATOM 1385 C C . GLN A 1 175 ? 1.829 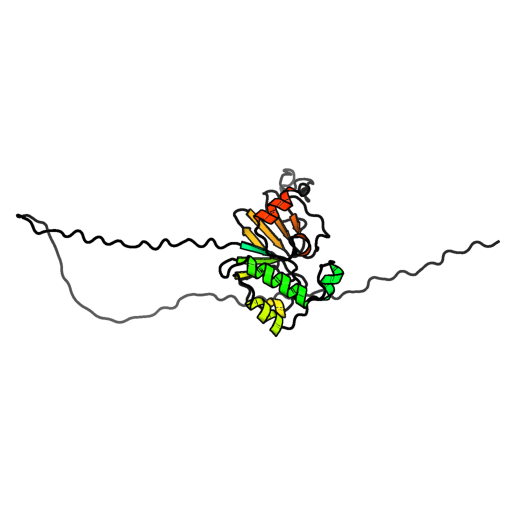11.532 3.175 1.00 98.62 175 GLN A C 1
ATOM 1387 O O . GLN A 1 175 ? 1.399 12.580 3.672 1.00 98.62 175 GLN A O 1
ATOM 1392 N N . ARG A 1 176 ? 2.274 10.516 3.922 1.00 98.62 176 ARG A N 1
ATOM 1393 C CA . ARG A 1 176 ? 2.366 10.492 5.397 1.00 98.62 176 ARG A CA 1
ATOM 1394 C C . ARG A 1 176 ? 3.501 9.574 5.845 1.00 98.62 176 ARG A C 1
ATOM 1396 O O . ARG A 1 176 ? 3.770 8.603 5.161 1.00 98.62 176 ARG A O 1
ATOM 1403 N N . ASP A 1 177 ? 4.059 9.783 7.029 1.00 98.50 177 ASP A N 1
ATOM 1404 C CA . ASP A 1 177 ? 4.949 8.804 7.684 1.00 98.50 177 ASP A CA 1
ATOM 1405 C C . ASP A 1 177 ? 4.141 7.805 8.540 1.00 98.50 177 ASP A C 1
ATOM 1407 O O . ASP A 1 177 ? 4.448 6.616 8.621 1.00 98.50 177 ASP A O 1
ATOM 1411 N N . ILE A 1 178 ? 3.042 8.288 9.136 1.00 98.69 178 ILE A N 1
ATOM 1412 C CA . ILE A 1 178 ? 2.009 7.497 9.820 1.00 98.69 178 ILE A CA 1
ATOM 1413 C C . ILE A 1 178 ? 0.635 8.059 9.433 1.00 98.69 178 ILE A C 1
ATOM 1415 O O . ILE A 1 178 ? 0.425 9.276 9.461 1.00 98.69 178 ILE A O 1
ATOM 1419 N N . ALA A 1 179 ? -0.321 7.193 9.089 1.00 98.56 179 ALA A N 1
ATOM 1420 C CA . ALA A 1 179 ? -1.701 7.578 8.799 1.00 98.56 179 ALA A CA 1
ATOM 1421 C C . ALA A 1 179 ? -2.690 6.999 9.822 1.00 98.56 179 ALA A C 1
ATOM 1423 O O . ALA A 1 179 ? -2.670 5.811 10.137 1.00 98.56 179 ALA A O 1
ATOM 1424 N N . PHE A 1 180 ? -3.602 7.850 10.295 1.00 98.31 180 PHE A N 1
ATOM 1425 C CA . PHE A 1 180 ? -4.693 7.493 11.202 1.00 98.31 180 PHE A CA 1
ATOM 1426 C C . PHE A 1 180 ? -6.008 7.579 10.425 1.00 98.31 180 PHE A C 1
ATOM 1428 O O . PHE A 1 180 ? -6.419 8.669 10.026 1.00 98.31 180 PHE A O 1
ATOM 1435 N N . VAL A 1 181 ? -6.647 6.438 10.165 1.00 97.69 181 VAL A N 1
ATOM 1436 C CA . VAL A 1 181 ? -7.790 6.339 9.241 1.00 97.69 181 VAL A CA 1
ATOM 1437 C C . VAL A 1 181 ? -8.950 5.538 9.835 1.00 97.69 181 VAL A C 1
ATOM 1439 O O . VAL A 1 181 ? -8.784 4.760 10.775 1.00 97.69 181 VAL A O 1
ATOM 1442 N N . SER A 1 182 ? -10.144 5.724 9.269 1.00 97.19 182 SER A N 1
ATOM 1443 C CA . SER A 1 182 ? -11.322 4.898 9.548 1.00 97.19 182 SER A CA 1
ATOM 1444 C C . SER A 1 182 ? -11.792 4.263 8.242 1.00 97.19 182 SER A C 1
ATOM 1446 O O . SER A 1 182 ? -12.304 4.960 7.369 1.00 97.19 182 SER A O 1
ATOM 1448 N N . ILE A 1 183 ? -11.584 2.955 8.094 1.00 97.06 183 ILE A N 1
ATOM 1449 C CA . ILE A 1 183 ? -11.912 2.187 6.885 1.00 97.06 183 ILE A CA 1
ATOM 1450 C C . ILE A 1 183 ? -13.042 1.220 7.232 1.00 97.06 183 ILE A C 1
ATOM 1452 O O . ILE A 1 183 ? -12.938 0.464 8.197 1.00 97.06 183 ILE A O 1
ATOM 1456 N N . ASP A 1 184 ? -14.143 1.267 6.475 1.00 94.00 184 ASP A N 1
ATOM 1457 C CA . ASP A 1 184 ? -15.356 0.467 6.723 1.00 94.00 184 ASP A CA 1
ATOM 1458 C C . ASP A 1 184 ? -15.791 0.486 8.217 1.00 94.00 184 ASP A C 1
ATOM 1460 O O . ASP A 1 184 ? -16.148 -0.533 8.811 1.00 94.00 184 ASP A O 1
ATOM 1464 N N . GLY A 1 185 ? -15.695 1.662 8.857 1.00 94.69 185 GLY A N 1
ATOM 1465 C CA . GLY A 1 185 ? -16.034 1.895 10.271 1.00 94.69 185 GLY A CA 1
ATOM 1466 C C . GLY A 1 185 ? -15.005 1.405 11.303 1.00 94.69 185 GLY A C 1
ATOM 1467 O O . GLY A 1 185 ? -15.227 1.556 12.503 1.00 94.69 185 GLY A O 1
ATOM 1468 N N . THR A 1 186 ? -13.883 0.827 10.871 1.00 97.31 186 THR A N 1
ATOM 1469 C CA . THR A 1 186 ? -12.807 0.328 11.741 1.00 97.31 186 THR A CA 1
ATOM 1470 C C . THR A 1 186 ? -11.647 1.322 11.777 1.00 97.31 186 THR A C 1
ATOM 1472 O O . THR A 1 186 ? -11.185 1.765 10.728 1.00 97.31 186 THR A O 1
ATOM 1475 N N . ARG A 1 187 ? -11.137 1.648 12.972 1.00 98.50 187 ARG A N 1
ATOM 1476 C CA . ARG A 1 187 ? -9.925 2.472 13.123 1.00 98.50 187 ARG A CA 1
ATOM 1477 C C . ARG A 1 187 ? -8.680 1.672 12.749 1.00 98.50 187 ARG A C 1
ATOM 1479 O O . ARG A 1 187 ? -8.452 0.609 13.326 1.00 98.50 187 ARG A O 1
ATOM 1486 N N . CYS A 1 188 ? -7.858 2.228 11.868 1.00 98.69 188 CYS A N 1
ATOM 1487 C CA . CYS A 1 188 ? -6.547 1.691 11.524 1.00 98.69 188 CYS A CA 1
ATOM 1488 C C . CYS A 1 188 ? -5.468 2.765 11.709 1.00 98.69 188 CYS A C 1
ATOM 1490 O O . CYS A 1 188 ? -5.654 3.926 11.337 1.00 98.69 188 CYS A O 1
ATOM 1492 N N . VAL A 1 189 ? -4.339 2.345 12.265 1.00 98.81 189 VAL A N 1
ATOM 1493 C CA . VAL A 1 189 ? -3.061 3.048 12.243 1.00 98.81 189 VAL A CA 1
ATOM 1494 C C . VAL A 1 189 ? -2.207 2.347 11.196 1.00 98.81 189 VAL A C 1
ATOM 1496 O O . VAL A 1 189 ? -2.081 1.123 11.215 1.00 98.81 189 VAL A O 1
ATOM 1499 N N . LEU A 1 190 ? -1.690 3.118 10.246 1.00 98.88 190 LEU A N 1
ATOM 1500 C CA . LEU A 1 190 ? -0.872 2.631 9.142 1.00 98.88 190 LEU A CA 1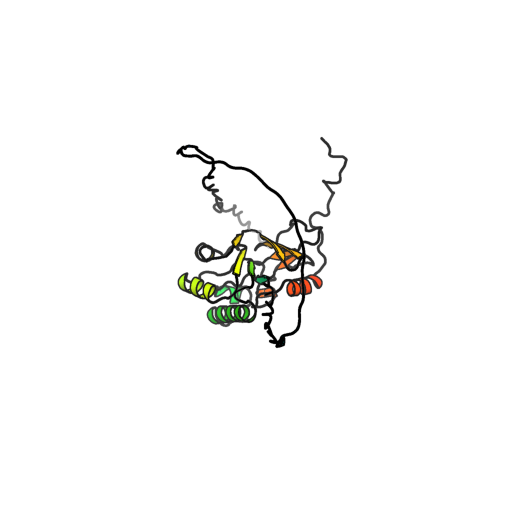
ATOM 1501 C C . LEU A 1 190 ? 0.511 3.275 9.255 1.00 98.88 190 LEU A C 1
ATOM 1503 O O . LEU A 1 190 ? 0.610 4.499 9.327 1.00 98.88 190 LEU A O 1
ATOM 1507 N N . CYS A 1 191 ? 1.561 2.464 9.267 1.00 98.75 191 CYS A N 1
ATOM 1508 C CA . CYS A 1 191 ? 2.970 2.867 9.256 1.00 98.75 191 CYS A CA 1
ATOM 1509 C C . CYS A 1 191 ? 3.740 1.772 8.521 1.00 98.75 191 CYS A C 1
ATOM 1511 O O . CYS A 1 191 ? 3.369 0.610 8.650 1.00 98.75 191 CYS A O 1
ATOM 1513 N N . HIS A 1 192 ? 4.797 2.097 7.776 1.00 98.81 192 HIS A N 1
ATOM 1514 C CA . HIS A 1 192 ? 5.613 1.060 7.139 1.00 98.81 192 HIS A CA 1
ATOM 1515 C C . HIS A 1 192 ? 6.201 0.079 8.169 1.00 98.81 192 HIS A C 1
ATOM 1517 O O . HIS A 1 192 ? 6.175 -1.130 7.959 1.00 98.81 192 HIS A O 1
ATOM 1523 N N . TYR A 1 193 ? 6.628 0.590 9.327 1.00 98.69 193 TYR A N 1
ATOM 1524 C CA . TYR A 1 193 ? 7.165 -0.208 10.425 1.00 98.69 193 TYR A CA 1
ATOM 1525 C C . TYR A 1 193 ? 6.082 -0.655 11.417 1.00 98.69 193 TYR A C 1
ATOM 1527 O O . TYR A 1 193 ? 5.146 0.084 11.733 1.00 98.69 193 TYR A O 1
ATOM 1535 N N . ALA A 1 194 ? 6.263 -1.844 11.993 1.00 97.88 194 ALA A N 1
ATOM 1536 C CA . ALA A 1 194 ? 5.431 -2.340 13.082 1.00 97.88 194 ALA A CA 1
ATOM 1537 C C . ALA A 1 194 ? 5.627 -1.510 14.364 1.00 97.88 194 ALA A C 1
ATOM 1539 O O . ALA A 1 194 ? 6.682 -1.558 15.000 1.00 97.88 194 ALA A O 1
ATOM 1540 N N . LEU A 1 195 ? 4.594 -0.773 14.779 1.00 97.25 195 LEU A N 1
ATOM 1541 C CA . LEU A 1 195 ? 4.617 -0.016 16.031 1.00 97.25 195 LEU A CA 1
ATOM 1542 C C . LEU A 1 195 ? 4.378 -0.944 17.233 1.00 97.25 195 LEU A C 1
ATOM 1544 O O . LEU A 1 195 ? 3.475 -1.782 17.211 1.00 97.25 195 LEU A O 1
ATOM 1548 N N . ARG A 1 196 ? 5.157 -0.770 18.312 1.00 95.12 196 ARG A N 1
ATOM 1549 C CA . ARG A 1 196 ? 4.964 -1.515 19.574 1.00 95.12 196 ARG A CA 1
ATOM 1550 C C . ARG A 1 196 ? 3.653 -1.126 20.266 1.00 95.12 196 ARG A C 1
ATOM 1552 O O . ARG A 1 196 ? 2.976 -2.003 20.788 1.00 95.12 196 ARG A O 1
ATOM 1559 N N . THR A 1 197 ? 3.307 0.159 20.243 1.00 95.56 197 THR A N 1
ATOM 1560 C CA . THR A 1 197 ? 2.083 0.755 20.803 1.00 95.56 197 THR A CA 1
ATOM 1561 C C . THR A 1 197 ? 1.481 1.723 19.783 1.00 95.56 197 THR A C 1
ATOM 1563 O O . THR A 1 197 ? 2.190 2.249 18.925 1.00 95.56 197 THR A O 1
ATOM 1566 N N . TRP A 1 198 ? 0.165 1.953 19.830 1.00 96.81 198 TRP A N 1
ATOM 1567 C CA . TRP A 1 198 ? -0.506 2.883 18.914 1.00 96.81 198 TRP A CA 1
ATOM 1568 C C . TRP A 1 198 ? -1.795 3.477 19.511 1.00 96.81 198 TRP A C 1
ATOM 1570 O O . TRP A 1 198 ? -2.432 2.858 20.370 1.00 96.81 198 TRP A O 1
ATOM 1580 N N . PRO A 1 199 ? -2.236 4.667 19.053 1.00 95.19 199 PRO A N 1
ATOM 1581 C CA . PRO A 1 199 ? -3.459 5.293 19.543 1.00 95.19 199 PRO A CA 1
ATOM 1582 C C . PRO A 1 199 ? -4.686 4.379 19.437 1.00 95.19 199 PRO A C 1
ATOM 1584 O O . PRO A 1 199 ? -4.964 3.789 18.393 1.00 95.19 199 PRO A O 1
ATOM 1587 N N . CYS A 1 200 ? -5.466 4.315 20.519 1.00 94.62 200 CYS A N 1
ATOM 1588 C CA . CYS A 1 200 ? -6.662 3.473 20.639 1.00 94.62 200 CYS A CA 1
ATOM 1589 C C . CYS A 1 200 ? -6.428 1.946 20.551 1.00 94.62 200 CYS A C 1
ATOM 1591 O O . CYS A 1 200 ? -7.395 1.221 20.311 1.00 94.62 200 CYS A O 1
ATOM 1593 N N . ILE A 1 201 ? -5.213 1.446 20.824 1.00 94.31 201 ILE A N 1
ATOM 1594 C CA . ILE A 1 201 ? -4.900 0.008 20.969 1.00 94.31 201 ILE A CA 1
ATOM 1595 C C . ILE A 1 201 ? -5.899 -0.727 21.889 1.00 94.31 201 ILE A C 1
ATOM 1597 O O . ILE A 1 201 ? -6.658 -1.568 21.405 1.00 94.31 201 ILE A O 1
ATOM 1601 N N . ARG A 1 202 ? -6.053 -0.287 23.150 1.00 92.75 202 ARG A N 1
ATOM 1602 C CA . ARG A 1 202 ? -7.059 -0.775 24.133 1.00 92.75 202 ARG A CA 1
ATOM 1603 C C . ARG A 1 202 ? -8.526 -0.566 23.721 1.00 92.75 202 ARG A C 1
ATOM 1605 O O . ARG A 1 202 ? -9.442 -0.983 24.418 1.00 92.75 202 ARG A O 1
ATOM 1612 N N . LYS A 1 203 ? -8.775 0.124 22.604 1.00 93.88 203 LYS A N 1
ATOM 1613 C CA . LYS A 1 203 ? -10.109 0.432 22.059 1.00 93.88 203 LYS A CA 1
ATOM 1614 C C . LYS A 1 203 ? -10.302 -0.203 20.669 1.00 93.88 203 LYS A C 1
ATOM 1616 O O . LYS A 1 203 ? -11.058 0.328 19.850 1.00 93.88 203 LYS A O 1
ATOM 1621 N N . GLY A 1 204 ? -9.599 -1.304 20.389 1.00 94.88 204 GLY A N 1
ATOM 1622 C CA . GLY A 1 204 ? -9.765 -2.117 19.181 1.00 94.88 204 GLY A CA 1
ATOM 1623 C C . GLY A 1 204 ? -9.288 -1.462 17.880 1.00 94.88 204 GLY A C 1
ATOM 1624 O O . GLY A 1 204 ? -9.782 -1.818 16.812 1.00 94.88 204 GLY A O 1
ATOM 1625 N N . ALA A 1 205 ? -8.385 -0.475 17.939 1.00 97.69 205 ALA A N 1
ATOM 1626 C CA . ALA A 1 205 ? -7.729 0.027 16.732 1.00 97.69 205 ALA A CA 1
ATOM 1627 C C . ALA A 1 205 ? -6.723 -1.006 16.202 1.00 97.69 205 ALA A C 1
ATOM 1629 O O . ALA A 1 205 ? -6.006 -1.634 16.985 1.00 97.69 205 ALA A O 1
ATOM 1630 N N . LEU A 1 206 ? -6.664 -1.153 14.880 1.00 98.62 206 LEU A N 1
ATOM 1631 C CA . LEU A 1 206 ? -5.734 -2.051 14.196 1.00 98.62 206 LEU A CA 1
ATOM 1632 C C . LEU A 1 206 ? -4.437 -1.324 13.831 1.00 98.62 206 LEU A C 1
ATOM 1634 O O . LEU A 1 206 ? -4.490 -0.148 13.477 1.00 98.62 206 LEU A O 1
ATOM 1638 N N . MET A 1 207 ? -3.312 -2.031 13.851 1.00 98.56 207 MET A N 1
ATOM 1639 C CA . MET A 1 207 ? -2.007 -1.564 13.382 1.00 98.56 207 MET A CA 1
ATOM 1640 C C . MET A 1 207 ? -1.593 -2.390 12.161 1.00 98.56 207 MET A C 1
ATOM 1642 O O . MET A 1 207 ? -1.348 -3.586 12.278 1.00 98.56 207 MET A O 1
ATOM 1646 N N . LEU A 1 208 ? -1.559 -1.779 10.978 1.00 98.81 208 LEU A N 1
ATOM 1647 C CA . LEU A 1 208 ? -1.239 -2.481 9.730 1.00 98.81 208 LEU A CA 1
ATOM 1648 C C . LEU A 1 208 ? 0.049 -1.908 9.141 1.00 98.81 208 LEU A C 1
ATOM 1650 O O . LEU A 1 208 ? 0.171 -0.687 9.005 1.00 98.81 208 LEU A O 1
ATOM 1654 N N . TYR A 1 209 ? 1.000 -2.786 8.834 1.00 98.88 209 TYR A N 1
ATOM 1655 C CA . TYR A 1 209 ? 2.366 -2.414 8.466 1.00 98.88 209 TYR A CA 1
ATOM 1656 C C . TYR A 1 209 ? 2.911 -3.226 7.283 1.00 98.88 209 TYR A C 1
ATOM 1658 O O . TYR A 1 209 ? 2.230 -4.120 6.791 1.00 98.88 209 TYR A O 1
ATOM 1666 N N . GLY A 1 210 ? 4.108 -2.880 6.808 1.00 98.38 210 GLY A N 1
ATOM 1667 C CA . GLY A 1 210 ? 4.851 -3.607 5.773 1.00 98.38 210 GLY A CA 1
ATOM 1668 C C . GLY A 1 210 ? 6.239 -3.999 6.286 1.00 98.38 210 GLY A C 1
ATOM 1669 O O . GLY A 1 210 ? 6.370 -4.400 7.446 1.00 98.38 210 GLY A O 1
ATOM 1670 N N . HIS A 1 211 ? 7.288 -3.830 5.477 1.00 98.50 211 HIS A N 1
ATOM 1671 C CA . HIS A 1 211 ? 8.722 -3.918 5.824 1.00 98.50 211 HIS A CA 1
ATOM 1672 C C . HIS A 1 211 ? 9.240 -5.306 6.267 1.00 98.50 211 HIS A C 1
ATOM 1674 O O . HIS A 1 211 ? 10.411 -5.666 6.105 1.00 98.50 211 HIS A O 1
ATOM 1680 N N . SER A 1 212 ? 8.382 -6.113 6.883 1.00 97.75 212 SER A N 1
ATOM 1681 C CA . SER A 1 212 ? 8.762 -7.343 7.566 1.00 97.75 212 SER A CA 1
ATOM 1682 C C . SER A 1 212 ? 8.706 -8.550 6.633 1.00 97.75 212 SER A C 1
ATOM 1684 O O . SER A 1 212 ? 9.390 -9.535 6.909 1.00 97.75 212 SER A O 1
ATOM 1686 N N . HIS A 1 213 ? 7.979 -8.475 5.514 1.00 98.00 213 HIS A N 1
ATOM 1687 C CA . HIS A 1 213 ? 7.777 -9.560 4.545 1.00 98.00 213 HIS A CA 1
ATOM 1688 C C . HIS A 1 213 ? 7.330 -10.870 5.217 1.00 98.00 213 HIS A C 1
ATOM 1690 O O . HIS A 1 213 ? 7.900 -11.935 4.985 1.00 98.00 213 HIS A O 1
ATOM 1696 N N . GLY A 1 214 ? 6.384 -10.777 6.153 1.00 96.38 214 GLY A N 1
ATOM 1697 C CA . GLY A 1 214 ? 5.867 -11.899 6.943 1.00 96.38 214 GLY A CA 1
ATOM 1698 C C . GLY A 1 214 ? 6.821 -12.462 8.005 1.00 96.38 214 G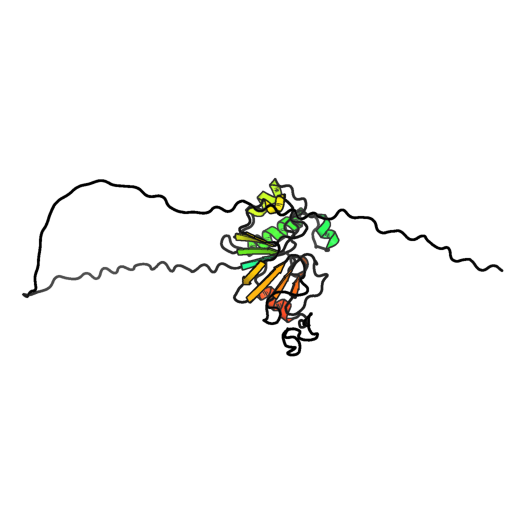LY A C 1
ATOM 1699 O O . GLY A 1 214 ? 6.429 -13.349 8.760 1.00 96.38 214 GLY A O 1
ATOM 1700 N N . ARG A 1 215 ? 8.059 -11.955 8.115 1.00 97.00 215 ARG A N 1
ATOM 1701 C CA . ARG A 1 215 ? 9.068 -12.446 9.079 1.00 97.00 215 ARG A CA 1
ATOM 1702 C C . ARG A 1 215 ? 8.800 -12.007 10.523 1.00 97.00 215 ARG A C 1
ATOM 1704 O O . ARG A 1 215 ? 9.383 -12.578 11.442 1.00 97.00 215 ARG A O 1
ATOM 1711 N N . LEU A 1 216 ? 7.944 -11.003 10.729 1.00 96.88 216 LEU A N 1
ATOM 1712 C CA . LEU A 1 216 ? 7.505 -10.547 12.049 1.00 96.88 216 LEU A CA 1
ATOM 1713 C C . LEU A 1 216 ? 6.115 -11.134 12.361 1.00 96.88 216 LEU A C 1
ATOM 1715 O O . LEU A 1 216 ? 5.162 -10.812 11.651 1.00 96.88 216 LEU A O 1
ATOM 1719 N N . PRO A 1 217 ? 5.961 -11.969 13.407 1.00 95.19 217 PRO A N 1
ATOM 1720 C CA . PRO A 1 217 ? 4.660 -12.516 13.778 1.00 95.19 217 PRO A CA 1
ATOM 1721 C C . PRO A 1 217 ? 3.659 -11.430 14.191 1.00 95.19 217 PRO A C 1
ATOM 1723 O O . PRO A 1 217 ? 3.944 -10.594 15.052 1.00 95.19 217 PRO A O 1
ATOM 1726 N N . GLY A 1 218 ? 2.466 -11.476 13.598 1.00 96.31 218 GLY A N 1
ATOM 1727 C CA . GLY A 1 218 ? 1.339 -10.627 13.975 1.00 96.31 218 GLY A CA 1
ATOM 1728 C C . GLY A 1 218 ? 0.516 -11.169 15.152 1.00 96.31 218 GLY A C 1
ATOM 1729 O O . GLY A 1 218 ? 0.755 -12.256 15.678 1.00 96.31 218 GLY A O 1
ATOM 1730 N N . ASN A 1 219 ? -0.500 -10.402 15.534 1.00 97.31 219 ASN A N 1
ATOM 1731 C CA . ASN A 1 219 ? -1.520 -10.741 16.527 1.00 97.31 219 ASN A CA 1
ATOM 1732 C C . ASN A 1 219 ? -2.898 -10.221 16.075 1.00 97.31 219 ASN A C 1
ATOM 1734 O O . ASN A 1 219 ? -3.010 -9.561 15.043 1.00 97.31 219 ASN A O 1
ATOM 1738 N N . SER A 1 220 ? -3.945 -10.470 16.861 1.00 97.25 220 SER A N 1
ATOM 1739 C CA . SER A 1 220 ? -5.341 -10.149 16.531 1.00 97.25 220 SER A CA 1
ATOM 1740 C C . SER A 1 220 ? -5.658 -8.666 16.272 1.00 97.25 220 SER A C 1
ATOM 1742 O O . SER A 1 220 ? -6.752 -8.354 15.794 1.00 97.25 220 SER A O 1
ATOM 1744 N N . GLN A 1 221 ? -4.727 -7.745 16.547 1.00 98.12 221 GLN A N 1
ATOM 1745 C CA . GLN A 1 221 ? -4.849 -6.321 16.219 1.00 98.12 221 GLN A CA 1
ATOM 1746 C C . GLN A 1 221 ? -3.690 -5.749 15.387 1.00 98.12 221 GLN A C 1
ATOM 1748 O O . GLN A 1 221 ? -3.792 -4.596 14.970 1.00 98.12 221 GLN A O 1
ATOM 1753 N N . SER A 1 222 ? -2.609 -6.493 15.139 1.00 98.31 222 SER A N 1
ATOM 1754 C CA . SER A 1 222 ? -1.396 -5.956 14.508 1.00 98.31 222 SER A CA 1
ATOM 1755 C C . SER A 1 222 ? -0.761 -6.956 13.547 1.00 98.31 222 SER A C 1
ATOM 1757 O O . SER A 1 222 ? -0.372 -8.040 13.981 1.00 98.31 222 SER A O 1
ATOM 1759 N N . MET A 1 223 ? -0.640 -6.621 12.257 1.00 98.50 223 MET A N 1
ATOM 1760 C CA . MET A 1 223 ? 0.002 -7.507 11.276 1.00 98.50 223 MET A CA 1
ATOM 1761 C C . MET A 1 223 ? 0.625 -6.790 10.072 1.00 98.50 223 MET A C 1
ATOM 1763 O O . MET A 1 223 ? 0.192 -5.707 9.668 1.00 98.50 223 MET A O 1
ATOM 1767 N N . ASP A 1 224 ? 1.593 -7.481 9.477 1.00 98.69 224 ASP A N 1
ATOM 1768 C CA . ASP A 1 224 ? 2.148 -7.219 8.153 1.00 98.69 224 ASP A CA 1
ATOM 1769 C C . ASP A 1 224 ? 1.068 -7.460 7.076 1.00 98.69 224 ASP A C 1
ATOM 1771 O O . ASP A 1 224 ? 0.421 -8.509 7.060 1.00 98.69 224 ASP A O 1
ATOM 1775 N N . ILE A 1 225 ? 0.836 -6.477 6.206 1.00 98.69 225 ILE A N 1
ATOM 1776 C CA . ILE A 1 225 ? -0.109 -6.533 5.078 1.00 98.69 225 ILE A CA 1
ATOM 1777 C C . ILE A 1 225 ? 0.599 -6.513 3.711 1.00 98.69 225 ILE A C 1
ATOM 1779 O O . ILE A 1 225 ? -0.043 -6.265 2.687 1.00 98.69 225 ILE A O 1
ATOM 1783 N N . GLY A 1 226 ? 1.909 -6.767 3.699 1.00 98.44 226 GLY A N 1
ATOM 1784 C CA . GLY A 1 226 ? 2.762 -6.850 2.522 1.00 98.44 226 GLY A CA 1
ATOM 1785 C C . GLY A 1 226 ? 2.316 -7.906 1.516 1.00 98.44 226 GLY A C 1
ATOM 1786 O O . GLY A 1 226 ? 1.693 -8.923 1.851 1.00 98.44 226 GLY A O 1
ATOM 1787 N N . VAL A 1 227 ? 2.685 -7.691 0.252 1.00 98.62 227 VAL A N 1
ATOM 1788 C CA . VAL A 1 227 ? 2.419 -8.647 -0.838 1.00 98.62 227 VAL A CA 1
ATOM 1789 C C . VAL A 1 227 ? 3.015 -10.038 -0.592 1.00 98.62 227 VAL A C 1
ATOM 1791 O O . VAL A 1 227 ? 2.496 -11.020 -1.114 1.00 98.62 227 VAL A O 1
ATOM 1794 N N . ASP A 1 228 ? 4.058 -10.149 0.233 1.00 98.31 228 ASP A N 1
ATOM 1795 C CA . ASP A 1 228 ? 4.668 -11.428 0.619 1.00 98.31 228 ASP A CA 1
ATOM 1796 C C . ASP A 1 228 ? 3.817 -12.225 1.635 1.00 98.31 228 ASP A C 1
ATOM 1798 O O . ASP A 1 228 ? 4.024 -13.425 1.798 1.00 98.31 228 ASP A O 1
ATOM 1802 N N . VAL A 1 229 ? 2.832 -11.587 2.286 1.00 97.81 229 VAL A N 1
ATOM 1803 C CA . VAL A 1 229 ? 1.899 -12.216 3.244 1.00 97.81 229 VAL A CA 1
ATOM 1804 C C . VAL A 1 229 ? 0.569 -12.584 2.583 1.00 97.81 229 VAL A C 1
ATOM 1806 O O . VAL A 1 229 ? 0.041 -13.674 2.799 1.00 97.81 229 VAL A O 1
ATOM 1809 N N . PHE A 1 230 ? 0.010 -11.677 1.776 1.00 97.12 230 PHE A N 1
ATOM 1810 C CA . PHE A 1 230 ? -1.330 -11.822 1.188 1.00 97.12 230 PHE A CA 1
ATOM 1811 C C . PHE A 1 230 ? -1.346 -12.077 -0.329 1.00 97.12 230 PHE A C 1
ATOM 1813 O O . PHE A 1 230 ? -2.411 -12.332 -0.900 1.00 97.12 230 PHE A O 1
ATOM 1820 N N . GLY A 1 231 ? -0.192 -12.023 -0.993 1.00 97.25 231 GLY A N 1
ATOM 1821 C CA . GLY A 1 231 ? -0.071 -12.112 -2.444 1.00 97.25 231 GLY A CA 1
ATOM 1822 C C . GLY A 1 231 ? -0.236 -10.769 -3.166 1.00 97.25 231 GLY A C 1
ATOM 1823 O O . GLY A 1 231 ? -0.401 -9.703 -2.581 1.00 97.25 231 GLY A O 1
ATOM 1824 N N . TRP A 1 232 ? -0.186 -10.833 -4.494 1.00 98.31 232 TRP A N 1
ATOM 1825 C CA . TRP A 1 232 ? 0.142 -9.702 -5.376 1.00 98.31 232 TRP A CA 1
ATOM 1826 C C . TRP A 1 232 ? -0.976 -8.666 -5.600 1.00 98.31 232 TRP A C 1
ATOM 1828 O O . TRP A 1 232 ? -0.814 -7.784 -6.440 1.00 98.31 232 TRP A O 1
ATOM 1838 N N . ALA A 1 233 ? -2.111 -8.771 -4.903 1.00 98.38 233 ALA A N 1
ATOM 1839 C CA . ALA A 1 233 ? -3.312 -7.965 -5.142 1.00 98.38 233 ALA A CA 1
ATOM 1840 C C . ALA A 1 233 ? -3.649 -7.044 -3.952 1.00 98.38 233 ALA A C 1
ATOM 1842 O O . ALA A 1 233 ? -3.608 -7.504 -2.811 1.00 98.38 233 ALA A O 1
ATOM 1843 N N . PRO A 1 234 ? -4.077 -5.789 -4.189 1.00 98.62 234 PRO A N 1
ATOM 1844 C CA . PRO A 1 234 ? -4.642 -4.934 -3.149 1.00 98.62 234 PRO A CA 1
ATOM 1845 C C . PRO A 1 234 ? -5.842 -5.564 -2.431 1.00 98.62 234 PRO A C 1
ATOM 1847 O O . PRO A 1 234 ? -6.676 -6.246 -3.031 1.00 98.62 234 PRO A O 1
ATOM 1850 N N . LEU A 1 235 ? -5.947 -5.285 -1.135 1.00 98.25 235 LEU A N 1
ATOM 1851 C CA . LEU A 1 235 ? -6.862 -5.931 -0.198 1.00 98.25 235 LEU A CA 1
ATOM 1852 C C . LEU A 1 235 ? -7.951 -4.977 0.285 1.00 98.25 235 LEU A C 1
ATOM 1854 O O . LEU A 1 235 ? -7.716 -3.788 0.495 1.00 98.25 235 LEU A O 1
ATOM 1858 N N . ARG A 1 236 ? -9.140 -5.510 0.564 1.00 98.25 236 ARG A N 1
ATOM 1859 C CA . ARG A 1 236 ? -10.139 -4.844 1.408 1.00 98.25 236 ARG A CA 1
ATOM 1860 C C . ARG A 1 236 ? -9.905 -5.193 2.874 1.00 98.25 236 ARG A C 1
ATOM 1862 O O . ARG A 1 236 ? -9.512 -6.312 3.204 1.00 98.25 236 ARG A O 1
ATOM 1869 N N . LEU A 1 237 ? -10.222 -4.264 3.779 1.00 98.25 237 LEU A N 1
ATOM 1870 C CA . LEU A 1 237 ? -9.985 -4.454 5.214 1.00 98.25 237 LEU A CA 1
ATOM 1871 C C . LEU A 1 237 ? -10.700 -5.689 5.795 1.00 98.25 237 LEU A C 1
ATOM 1873 O O . LEU A 1 237 ? -10.201 -6.291 6.740 1.00 98.25 237 LEU A O 1
ATOM 1877 N N . ASN A 1 238 ? -11.833 -6.122 5.234 1.00 98.00 238 ASN A N 1
ATOM 1878 C CA . ASN A 1 238 ? -12.501 -7.348 5.680 1.00 98.00 238 ASN A CA 1
ATOM 1879 C C . ASN A 1 23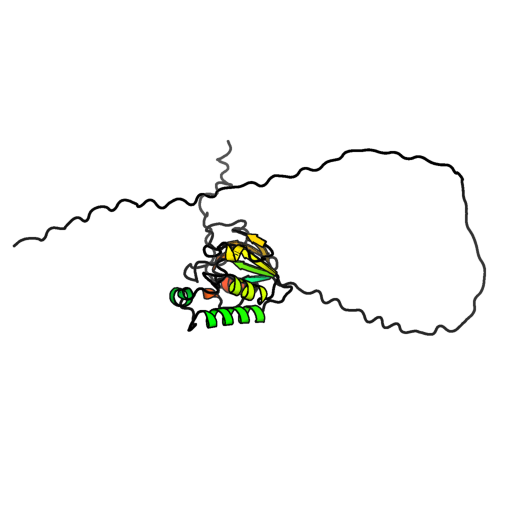8 ? -11.679 -8.626 5.411 1.00 98.00 238 ASN A C 1
ATOM 1881 O O . ASN A 1 238 ? -11.812 -9.576 6.174 1.00 98.00 238 ASN A O 1
ATOM 1885 N N . GLN A 1 239 ? -10.815 -8.647 4.388 1.00 98.25 239 GLN A N 1
ATOM 1886 C CA . GLN A 1 239 ? -9.888 -9.760 4.133 1.00 98.25 239 GLN A CA 1
ATOM 1887 C C . GLN A 1 239 ? -8.786 -9.799 5.202 1.00 98.25 239 GLN A C 1
ATOM 1889 O O . GLN A 1 239 ? -8.537 -10.841 5.800 1.00 98.25 239 GLN A O 1
ATOM 1894 N N . ILE A 1 240 ? -8.201 -8.638 5.509 1.00 98.50 240 ILE A N 1
ATOM 1895 C CA . ILE A 1 240 ? -7.183 -8.482 6.560 1.00 98.50 240 ILE A CA 1
ATOM 1896 C C . ILE A 1 240 ? -7.772 -8.847 7.933 1.00 98.50 240 ILE A C 1
ATOM 1898 O O . ILE A 1 240 ? -7.187 -9.636 8.667 1.00 98.50 240 ILE A O 1
ATOM 1902 N N . LYS A 1 241 ? -8.983 -8.371 8.258 1.00 98.44 241 LYS A N 1
ATOM 1903 C CA . LYS A 1 241 ? -9.692 -8.717 9.506 1.00 98.44 241 LYS A CA 1
ATOM 1904 C C . LYS A 1 241 ? -10.041 -10.204 9.620 1.00 98.44 241 LYS A C 1
ATOM 1906 O O . LYS A 1 241 ? -10.062 -10.715 10.734 1.00 98.44 241 LYS A O 1
ATOM 1911 N N . ALA A 1 242 ? -10.286 -10.898 8.506 1.00 98.25 242 ALA A N 1
ATOM 1912 C CA . ALA A 1 242 ? -10.485 -12.347 8.516 1.00 98.25 242 ALA A CA 1
ATOM 1913 C C . ALA A 1 242 ? -9.190 -13.105 8.854 1.00 98.25 242 ALA A C 1
ATOM 1915 O O . ALA A 1 242 ? -9.250 -14.095 9.575 1.00 98.25 242 ALA A O 1
ATOM 1916 N N . HIS A 1 243 ? -8.027 -12.619 8.401 1.00 97.62 243 HIS A N 1
ATOM 1917 C CA . HIS A 1 243 ? -6.734 -13.192 8.783 1.00 97.62 243 HIS A CA 1
ATOM 1918 C C . HIS A 1 243 ? -6.362 -12.847 10.234 1.00 97.62 243 HIS A C 1
ATOM 1920 O O . HIS A 1 243 ? -6.024 -13.750 10.995 1.00 97.62 243 HIS A O 1
ATOM 1926 N N . LEU A 1 244 ? -6.499 -11.583 10.662 1.00 97.81 244 LEU A N 1
ATOM 1927 C CA . LEU A 1 244 ? -6.278 -11.153 12.055 1.00 97.81 244 LEU A CA 1
ATOM 1928 C C . LEU A 1 244 ? -7.052 -12.020 13.066 1.00 97.81 244 LEU A C 1
ATOM 1930 O O . LEU A 1 244 ? -6.521 -12.355 14.119 1.00 97.81 244 LEU A O 1
ATOM 1934 N N . ALA A 1 245 ? -8.276 -12.442 12.730 1.00 97.56 245 ALA A N 1
ATOM 1935 C CA . ALA A 1 245 ? -9.096 -13.325 13.564 1.00 97.56 245 ALA A CA 1
ATOM 1936 C C . ALA A 1 245 ? -8.544 -14.762 13.733 1.00 97.56 245 ALA A C 1
ATOM 1938 O O . ALA A 1 245 ? -9.074 -15.514 14.547 1.00 97.56 245 ALA A O 1
ATOM 1939 N N . THR A 1 246 ? -7.503 -15.145 12.984 1.00 97.25 246 THR A N 1
ATOM 1940 C CA . THR A 1 246 ? -6.778 -16.425 13.128 1.00 97.25 246 THR A CA 1
ATOM 1941 C C . THR A 1 246 ? -5.441 -16.292 13.864 1.00 97.25 246 THR A C 1
ATOM 1943 O O . THR A 1 246 ? -4.838 -17.305 14.213 1.00 97.25 246 THR A O 1
ATOM 1946 N N . LEU A 1 247 ? -4.977 -15.064 14.122 1.00 97.38 247 LEU A N 1
ATOM 1947 C CA . LEU A 1 247 ? -3.719 -14.801 14.821 1.00 97.38 247 LEU A CA 1
ATOM 1948 C C . LEU A 1 247 ? -3.903 -14.824 16.352 1.00 97.38 247 LEU A C 1
ATOM 1950 O O . LEU A 1 247 ? -5.019 -14.619 16.841 1.00 97.38 247 LEU A O 1
ATOM 1954 N N . PRO A 1 248 ? -2.824 -15.039 17.134 1.00 97.38 248 PRO A N 1
ATOM 1955 C CA . PRO A 1 248 ? -2.888 -15.008 18.594 1.00 97.38 248 PRO A CA 1
ATOM 1956 C C . PRO A 1 248 ? -3.453 -13.680 19.127 1.00 97.38 248 PRO A C 1
ATOM 1958 O O . PRO A 1 248 ? -3.251 -12.641 18.493 1.00 97.38 248 PRO A O 1
ATOM 1961 N N . PRO A 1 249 ? -4.119 -13.665 20.297 1.00 95.94 249 PRO A N 1
ATOM 1962 C CA . PRO A 1 249 ? -4.577 -12.426 20.918 1.00 95.94 249 PRO A CA 1
ATOM 1963 C C . PRO A 1 249 ? -3.446 -11.409 21.108 1.00 95.94 249 PRO A C 1
ATOM 1965 O O . PRO A 1 249 ? -2.318 -11.776 21.441 1.00 95.94 249 PRO A O 1
ATOM 1968 N N . LEU A 1 250 ? -3.756 -10.122 20.946 1.00 94.06 250 LEU A N 1
ATOM 1969 C CA . LEU A 1 250 ? -2.878 -9.048 21.402 1.00 94.06 250 LEU A CA 1
ATOM 1970 C C . LEU A 1 250 ? -2.628 -9.183 22.915 1.00 94.06 250 LEU A C 1
ATOM 1972 O O . LEU A 1 250 ? -3.559 -9.081 23.713 1.00 94.06 250 LEU A O 1
ATOM 1976 N N . VAL A 1 251 ? -1.363 -9.352 23.298 1.00 90.94 251 VAL A N 1
ATOM 1977 C CA . VAL A 1 251 ? -0.892 -9.068 24.660 1.00 90.94 251 VAL A CA 1
ATOM 1978 C C . VAL A 1 251 ? -0.690 -7.560 24.759 1.00 90.94 251 VAL A C 1
ATOM 1980 O O . VAL A 1 251 ? -0.028 -6.983 23.894 1.00 90.94 251 VAL A O 1
ATOM 1983 N N . ASP A 1 252 ? -1.266 -6.915 25.774 1.00 86.00 252 ASP A N 1
ATOM 1984 C CA . ASP A 1 252 ? -1.091 -5.475 25.967 1.00 86.00 252 ASP A CA 1
ATOM 1985 C C . ASP A 1 252 ? 0.386 -5.177 26.321 1.00 86.00 252 ASP A C 1
ATOM 1987 O O . ASP A 1 252 ? 0.889 -5.687 27.326 1.00 86.00 252 ASP A O 1
ATOM 1991 N N . PRO A 1 253 ? 1.112 -4.399 25.494 1.00 83.75 253 PRO A N 1
ATOM 1992 C CA . PRO A 1 253 ? 2.542 -4.136 25.674 1.00 83.75 253 PRO A CA 1
ATOM 1993 C C . PRO A 1 253 ? 2.865 -3.236 26.877 1.00 83.75 253 PRO A C 1
ATOM 1995 O O . PRO A 1 253 ? 4.038 -3.111 27.222 1.00 83.75 253 PRO A O 1
ATOM 1998 N N . GLU A 1 254 ? 1.864 -2.601 27.494 1.00 83.31 254 GLU A N 1
ATOM 1999 C CA . GLU A 1 254 ? 2.018 -1.709 28.651 1.00 83.31 254 GLU A CA 1
ATOM 2000 C C . GLU A 1 254 ? 1.321 -2.281 29.905 1.00 83.31 254 GLU A C 1
ATOM 2002 O O . GLU A 1 254 ? 1.006 -1.526 30.816 1.00 83.31 254 GLU A O 1
ATOM 2007 N N . ALA A 1 255 ? 1.080 -3.600 29.978 1.00 74.00 255 ALA A N 1
ATOM 2008 C CA . ALA A 1 255 ? 0.369 -4.284 31.077 1.00 74.00 255 ALA A CA 1
ATOM 2009 C C . ALA A 1 255 ? 1.100 -4.319 32.448 1.00 74.00 255 ALA A C 1
ATOM 2011 O O . ALA A 1 255 ? 0.945 -5.274 33.213 1.00 74.00 255 ALA A O 1
ATOM 2012 N N . GLY A 1 256 ? 1.934 -3.317 32.735 1.00 67.19 256 GLY A N 1
ATOM 2013 C CA . GLY A 1 256 ? 2.479 -3.029 34.063 1.00 67.19 256 GLY A CA 1
ATOM 2014 C C . GLY A 1 256 ? 1.572 -2.076 34.849 1.00 67.19 256 GLY A C 1
ATOM 2015 O O . GLY A 1 256 ? 0.409 -1.892 34.502 1.00 67.19 256 GLY A O 1
ATOM 2016 N N . ASP A 1 257 ? 2.107 -1.473 35.912 1.00 55.19 257 ASP A N 1
ATOM 2017 C CA . ASP A 1 257 ? 1.339 -0.610 36.818 1.00 55.19 257 ASP A CA 1
ATOM 2018 C C . ASP A 1 257 ? 0.658 0.570 36.092 1.00 55.19 257 ASP A C 1
ATOM 2020 O O . ASP A 1 257 ? 1.315 1.365 35.415 1.00 55.19 257 ASP A O 1
ATOM 2024 N N . ASP A 1 258 ? -0.660 0.722 36.278 1.00 56.88 258 ASP A N 1
ATOM 2025 C CA . ASP A 1 258 ? -1.451 1.827 35.719 1.00 56.88 258 ASP A CA 1
ATOM 2026 C C . ASP A 1 258 ? -1.029 3.178 36.335 1.00 56.88 258 ASP A C 1
ATOM 2028 O O . ASP A 1 258 ? -1.620 3.661 37.308 1.00 56.88 258 ASP A O 1
ATOM 2032 N N . PHE A 1 259 ? -0.045 3.846 35.731 1.00 58.62 259 PHE A N 1
ATOM 2033 C CA . PHE A 1 259 ? 0.379 5.193 36.133 1.00 58.62 259 PHE A CA 1
ATOM 2034 C C . PHE A 1 259 ? -0.772 6.220 36.115 1.00 58.62 259 PHE A C 1
ATOM 2036 O O . PHE A 1 259 ? -0.743 7.168 36.894 1.00 58.62 259 PHE A O 1
ATOM 2043 N N . GLU A 1 260 ? -1.799 6.025 35.276 1.00 58.62 260 GLU A N 1
ATOM 2044 C CA . GLU A 1 260 ? -2.991 6.892 35.220 1.00 58.62 260 GLU A CA 1
ATOM 2045 C C . GLU A 1 260 ? -4.026 6.610 36.333 1.00 58.62 260 GLU A C 1
ATOM 2047 O O . GLU A 1 260 ? -4.799 7.506 36.668 1.00 58.62 260 GLU A O 1
ATOM 2052 N N . ASN A 1 261 ? -4.040 5.408 36.934 1.00 53.12 261 ASN A N 1
ATOM 2053 C CA . ASN A 1 261 ? -4.969 5.039 38.020 1.00 53.12 261 ASN A CA 1
ATOM 2054 C C . ASN A 1 261 ? -4.331 5.102 39.421 1.00 53.12 261 ASN A C 1
ATOM 2056 O O . ASN A 1 261 ? -5.023 4.913 40.424 1.00 53.12 261 ASN A O 1
ATOM 2060 N N . ASN A 1 262 ? -3.025 5.363 39.524 1.00 46.38 262 ASN A N 1
ATOM 2061 C CA . ASN A 1 262 ? -2.336 5.434 40.808 1.00 46.38 262 ASN A CA 1
ATOM 2062 C C . ASN A 1 262 ? -2.644 6.756 41.542 1.00 46.38 262 ASN A C 1
ATOM 2064 O O . ASN A 1 262 ? -1.892 7.726 41.456 1.00 46.38 262 ASN A O 1
ATOM 2068 N N . GLU A 1 263 ? -3.735 6.773 42.318 1.00 56.38 263 GLU A N 1
ATOM 2069 C CA . GLU A 1 263 ? -4.169 7.910 43.156 1.00 56.38 263 GLU A CA 1
ATOM 2070 C C . GLU A 1 263 ? -3.079 8.454 44.103 1.00 56.38 263 GLU A C 1
ATOM 2072 O O . GLU A 1 263 ? -3.185 9.595 44.556 1.00 56.38 263 GLU A O 1
ATOM 2077 N N . SER A 1 264 ? -2.021 7.678 44.364 1.00 52.66 264 SER A N 1
ATOM 2078 C CA . SER A 1 264 ? -0.840 8.084 45.139 1.00 52.66 264 SER A CA 1
ATOM 2079 C C . SER A 1 264 ? 0.016 9.163 44.456 1.00 52.66 264 SER A C 1
ATOM 2081 O O . SER A 1 264 ? 0.912 9.706 45.099 1.00 52.66 264 SER A O 1
ATOM 2083 N N . VAL A 1 265 ? -0.211 9.463 43.170 1.00 53.28 265 VAL A N 1
ATOM 2084 C CA . VAL A 1 265 ? 0.575 10.434 42.387 1.00 53.28 265 VAL A CA 1
ATOM 2085 C C . VAL A 1 265 ? -0.284 11.644 42.003 1.00 53.28 265 VAL A C 1
ATOM 2087 O O . VAL A 1 265 ? -0.671 11.839 40.852 1.00 53.28 265 VAL A O 1
ATOM 2090 N N . LYS A 1 266 ? -0.558 12.498 42.994 1.00 41.41 266 LYS A N 1
ATOM 2091 C CA . LYS A 1 266 ? -0.970 13.897 42.787 1.00 41.41 266 LYS A CA 1
ATOM 2092 C C . LYS A 1 266 ? 0.122 14.818 43.363 1.00 41.41 266 LYS A C 1
ATOM 2094 O O . LYS A 1 266 ? 0.671 14.469 44.408 1.00 41.41 266 LYS A O 1
ATOM 2099 N N . PRO A 1 267 ? 0.477 15.918 42.671 1.00 54.31 267 PRO A N 1
ATOM 2100 C CA . PRO A 1 267 ? 1.515 16.857 43.106 1.00 54.31 267 PRO A CA 1
ATOM 2101 C C . PRO A 1 267 ? 1.054 17.777 44.247 1.00 54.31 267 PRO A C 1
ATOM 2103 O O . PRO A 1 267 ? -0.174 18.000 44.366 1.00 54.31 267 PRO A O 1
#